Protein AF-A0A914U101-F1 (afdb_monomer_lite)

Structure (mmCIF, N/CA/C/O backbone):
data_AF-A0A914U101-F1
#
_entry.id   AF-A0A914U101-F1
#
loop_
_atom_site.group_PDB
_atom_site.id
_atom_site.type_symbol
_atom_site.label_atom_id
_atom_site.label_alt_id
_atom_site.label_comp_id
_atom_site.label_asym_id
_atom_site.label_entity_id
_atom_site.label_seq_id
_atom_site.pdbx_PDB_ins_code
_atom_site.Cartn_x
_atom_site.Cartn_y
_atom_site.Cartn_z
_atom_site.occupancy
_atom_site.B_iso_or_equiv
_atom_site.auth_seq_id
_atom_site.auth_comp_id
_atom_site.auth_asym_id
_atom_site.auth_atom_id
_atom_site.pdbx_PDB_model_num
ATOM 1 N N . MET A 1 1 ? -25.072 34.461 44.374 1.00 46.12 1 MET A N 1
ATOM 2 C CA . MET A 1 1 ? -24.406 34.102 43.098 1.00 46.12 1 MET A CA 1
ATOM 3 C C . MET A 1 1 ? -23.277 33.060 43.247 1.00 46.12 1 MET A C 1
ATOM 5 O O . MET A 1 1 ? -22.765 32.616 42.234 1.00 46.12 1 MET A O 1
ATOM 9 N N . GLN A 1 2 ? -22.917 32.603 44.461 1.00 41.25 2 GLN A N 1
ATOM 10 C CA . GLN A 1 2 ? -21.901 31.548 44.684 1.00 41.25 2 GLN A CA 1
ATOM 11 C C . GLN A 1 2 ? -22.441 30.104 44.598 1.00 41.25 2 GLN A C 1
ATOM 13 O O . GLN A 1 2 ? -21.731 29.210 44.158 1.00 41.25 2 GLN A O 1
ATOM 18 N N . ILE A 1 3 ? -23.718 29.875 44.924 1.00 46.25 3 ILE A N 1
ATOM 19 C CA . ILE A 1 3 ? -24.318 28.525 44.973 1.00 46.25 3 ILE A CA 1
ATOM 20 C C . ILE A 1 3 ? -24.475 27.901 43.568 1.00 46.25 3 ILE A C 1
ATOM 22 O O . ILE A 1 3 ? -24.396 26.686 43.404 1.00 46.25 3 ILE A O 1
ATOM 26 N N . PHE A 1 4 ? -24.639 28.731 42.532 1.00 34.50 4 PHE A N 1
ATOM 27 C CA . PHE A 1 4 ? -24.838 28.267 41.153 1.00 34.50 4 PHE A CA 1
ATOM 28 C C . PHE A 1 4 ? -23.534 27.776 40.493 1.00 34.50 4 PHE A C 1
ATOM 30 O O . PHE A 1 4 ? -23.559 26.828 39.709 1.00 34.50 4 PHE A O 1
ATOM 37 N N . ASN A 1 5 ? -22.387 28.358 40.870 1.00 37.41 5 ASN A N 1
ATOM 38 C CA . ASN A 1 5 ? -21.071 27.928 40.384 1.00 37.41 5 ASN A CA 1
ATOM 39 C C . ASN A 1 5 ? -20.606 26.626 41.051 1.00 37.41 5 ASN A C 1
ATOM 41 O O . ASN A 1 5 ? -20.055 25.760 40.371 1.00 37.41 5 ASN A O 1
ATOM 45 N N . ASP A 1 6 ? -20.906 26.430 42.337 1.00 39.06 6 ASP A N 1
ATOM 46 C CA . ASP A 1 6 ? -20.550 25.198 43.054 1.00 39.06 6 ASP A CA 1
ATOM 47 C C . ASP A 1 6 ? -21.343 23.975 42.571 1.00 39.06 6 ASP A C 1
ATOM 49 O O . ASP A 1 6 ? -20.814 22.859 42.532 1.00 39.06 6 ASP A O 1
ATOM 53 N N . PHE A 1 7 ? -22.593 24.171 42.138 1.00 44.78 7 PHE A N 1
ATOM 54 C CA . PHE A 1 7 ? -23.413 23.091 41.587 1.00 44.78 7 PHE A CA 1
ATOM 55 C C . PHE A 1 7 ? -22.920 22.634 40.204 1.00 44.78 7 PHE A C 1
ATOM 57 O O . PHE A 1 7 ? -22.859 21.431 39.933 1.00 44.78 7 PHE A O 1
ATOM 64 N N . PHE A 1 8 ? -22.500 23.568 39.342 1.00 41.31 8 PHE A N 1
ATOM 65 C CA . PHE A 1 8 ? -21.940 23.233 38.029 1.00 41.31 8 PHE A CA 1
ATOM 66 C C . PHE A 1 8 ? -20.525 22.648 38.125 1.00 41.31 8 PHE A C 1
ATOM 68 O O . PHE A 1 8 ? -20.242 21.654 37.452 1.00 41.31 8 PHE A O 1
ATOM 75 N N . ALA A 1 9 ? -19.669 23.174 39.006 1.00 40.91 9 ALA A N 1
ATOM 76 C CA . ALA A 1 9 ? -18.316 22.657 39.204 1.00 40.91 9 ALA A CA 1
ATOM 77 C C . ALA A 1 9 ? -18.326 21.222 39.763 1.00 40.91 9 ALA A C 1
ATOM 79 O O . ALA A 1 9 ? -17.670 20.342 39.203 1.00 40.91 9 ALA A O 1
ATOM 80 N N . LYS A 1 10 ? -19.142 20.925 40.788 1.00 40.47 10 LYS A N 1
ATOM 81 C CA . LYS A 1 10 ? -19.239 19.558 41.337 1.00 40.47 10 LYS A CA 1
ATOM 82 C C . LYS A 1 10 ? -19.805 18.553 40.336 1.00 40.47 10 LYS A C 1
ATOM 84 O O . LYS A 1 10 ? -19.369 17.403 40.331 1.00 40.47 10 LYS A O 1
ATOM 89 N N . ARG A 1 11 ? -20.737 18.955 39.464 1.00 42.75 11 ARG A N 1
ATOM 90 C CA . ARG A 1 11 ? -21.335 18.045 38.472 1.00 42.75 11 ARG A CA 1
ATOM 91 C C . ARG A 1 11 ? -20.432 17.816 37.256 1.00 42.75 11 ARG A C 1
ATOM 93 O O . ARG A 1 11 ? -20.448 16.712 36.723 1.00 42.75 11 ARG A O 1
ATOM 100 N N . PHE A 1 12 ? -19.611 18.792 36.859 1.00 37.53 12 PHE A N 1
ATOM 101 C CA . PHE A 1 12 ? -18.614 18.609 35.795 1.00 37.53 12 PHE A CA 1
ATOM 102 C C . PHE A 1 12 ? -17.387 17.815 36.261 1.00 37.53 12 PHE A C 1
ATOM 104 O O . PHE A 1 12 ? -16.953 16.911 35.547 1.00 37.53 12 PHE A O 1
ATOM 111 N N . PHE A 1 13 ? -16.868 18.073 37.466 1.00 40.78 13 PHE A N 1
ATOM 112 C CA . PHE A 1 13 ? -15.698 17.346 37.975 1.00 40.78 13 PHE A CA 1
ATOM 113 C C . PHE A 1 13 ? -16.024 15.911 38.407 1.00 40.78 13 PHE A C 1
ATOM 115 O O . PHE A 1 13 ? -15.285 14.999 38.047 1.00 40.78 13 PHE A O 1
ATOM 122 N N . LYS A 1 14 ? -17.178 15.659 39.047 1.00 36.66 14 LYS A N 1
ATOM 123 C CA . LYS A 1 14 ? -17.583 14.287 39.411 1.00 36.66 14 LYS A CA 1
ATOM 124 C C . LYS A 1 14 ? -17.857 13.412 38.181 1.00 36.66 14 LYS A C 1
ATOM 126 O O . LYS A 1 14 ? -17.553 12.224 38.187 1.00 36.66 14 LYS A O 1
ATOM 131 N N . LYS A 1 15 ? -18.375 14.007 37.098 1.00 37.31 15 LYS A N 1
ATOM 132 C CA . LYS A 1 15 ? -18.595 13.300 35.829 1.00 37.31 15 LYS A CA 1
ATOM 133 C C . LYS A 1 15 ? -17.280 13.027 35.100 1.00 37.31 15 LYS A C 1
ATOM 135 O O . LYS A 1 15 ? -17.175 11.980 34.476 1.00 37.31 15 LYS A O 1
ATOM 140 N N . ASN A 1 16 ? -16.280 13.906 35.229 1.00 37.62 16 ASN A N 1
ATOM 141 C CA . ASN A 1 16 ? -14.947 13.695 34.662 1.00 37.62 16 ASN A CA 1
ATOM 142 C C . ASN A 1 16 ? -14.130 12.643 35.416 1.00 37.62 16 ASN A C 1
ATOM 144 O O . ASN A 1 16 ? -13.448 11.875 34.751 1.00 37.62 16 ASN A O 1
ATOM 148 N N . ASP A 1 17 ? -14.224 12.542 36.745 1.00 39.53 17 ASP A N 1
ATOM 149 C CA . ASP A 1 17 ? -13.519 11.489 37.493 1.00 39.53 17 ASP A CA 1
ATOM 150 C C . ASP A 1 17 ? -14.122 10.098 37.265 1.00 39.53 17 ASP A C 1
ATOM 152 O O . ASP A 1 17 ? -13.379 9.123 37.148 1.00 39.53 17 ASP A O 1
ATOM 156 N N . GLU A 1 18 ? -15.444 9.987 37.087 1.00 42.03 18 GLU A N 1
ATOM 157 C CA . GLU A 1 18 ? -16.053 8.732 36.630 1.00 42.03 18 GLU A CA 1
ATOM 158 C C . GLU A 1 18 ? -15.739 8.421 35.161 1.00 42.03 18 GLU A C 1
ATOM 160 O O . GLU A 1 18 ? -15.497 7.262 34.828 1.00 42.03 18 GLU A O 1
ATOM 165 N N . PHE A 1 19 ? -15.670 9.428 34.282 1.00 41.16 19 PHE A N 1
ATOM 166 C CA . PHE A 1 19 ? -15.236 9.227 32.892 1.00 41.16 19 PHE A CA 1
ATOM 167 C C . PHE A 1 19 ? -13.763 8.817 32.798 1.00 41.16 19 PHE A C 1
ATOM 169 O O . PHE A 1 19 ? -13.399 8.042 31.915 1.00 41.16 19 PHE A O 1
ATOM 176 N N . LYS A 1 20 ? -12.912 9.316 33.705 1.00 37.34 20 LYS A N 1
ATOM 177 C CA . LYS A 1 20 ? -11.494 8.946 33.793 1.00 37.34 20 LYS A CA 1
ATOM 178 C C . LYS A 1 20 ? -11.319 7.550 34.386 1.00 37.34 20 LYS A C 1
ATOM 180 O O . LYS A 1 20 ? -10.515 6.789 33.859 1.00 37.34 20 LYS A O 1
ATOM 185 N N . LYS A 1 21 ? -12.112 7.181 35.404 1.00 39.53 21 LYS A N 1
ATOM 186 C CA . LYS A 1 21 ? -12.134 5.816 35.961 1.00 39.53 21 LYS A CA 1
ATOM 187 C C . LYS A 1 21 ? -12.628 4.774 34.956 1.00 39.53 21 LYS A C 1
ATOM 189 O O . LYS A 1 21 ? -12.053 3.697 34.895 1.00 39.53 21 LYS A O 1
ATOM 194 N N . ARG A 1 22 ? -13.624 5.095 34.121 1.00 40.06 22 ARG A N 1
ATOM 195 C CA . ARG A 1 22 ? -14.129 4.176 33.079 1.00 40.06 22 ARG A CA 1
ATOM 196 C C . ARG A 1 22 ? -13.206 4.024 31.864 1.00 40.06 22 ARG A C 1
ATOM 198 O O . ARG A 1 22 ? -13.403 3.111 31.072 1.00 40.06 22 ARG A O 1
ATOM 205 N N . LYS A 1 23 ? -12.202 4.894 31.693 1.00 39.56 23 LYS A N 1
ATOM 206 C CA . LYS A 1 23 ? -11.286 4.870 30.534 1.00 39.56 23 LYS A CA 1
ATOM 207 C C . LYS A 1 23 ? -9.952 4.164 30.768 1.00 39.56 23 LYS A C 1
ATOM 209 O O . LYS A 1 23 ? -9.132 4.134 29.856 1.00 39.56 23 LYS A O 1
ATOM 214 N N . ALA A 1 24 ? -9.735 3.592 31.946 1.00 40.12 24 ALA A N 1
ATOM 215 C CA . ALA A 1 24 ? -8.512 2.867 32.263 1.00 40.12 24 ALA A CA 1
ATOM 216 C C . ALA A 1 24 ? -8.835 1.504 32.886 1.00 40.12 24 ALA A C 1
ATOM 218 O O . ALA A 1 24 ? -8.373 1.196 33.978 1.00 40.12 24 ALA A O 1
ATOM 219 N N . MET A 1 25 ? -9.645 0.685 32.207 1.00 44.06 25 MET A N 1
ATOM 220 C CA . MET A 1 25 ? -9.567 -0.754 32.455 1.00 44.06 25 MET A CA 1
ATOM 221 C C . MET A 1 25 ? -8.301 -1.269 31.776 1.00 44.06 25 MET A C 1
ATOM 223 O O . MET A 1 25 ? -8.109 -1.098 30.570 1.00 44.06 25 MET A O 1
ATOM 227 N N . CYS A 1 26 ? -7.402 -1.831 32.578 1.00 42.91 26 CYS A N 1
ATOM 228 C CA . CYS A 1 26 ? -6.199 -2.480 32.083 1.00 42.91 26 CYS A CA 1
ATOM 229 C C . CYS A 1 26 ? -6.603 -3.684 31.226 1.00 42.91 26 CYS A C 1
ATOM 231 O O . CYS A 1 26 ? -7.503 -4.429 31.607 1.00 42.91 26 CYS A O 1
ATOM 233 N N . LEU A 1 27 ? -5.893 -3.906 30.114 1.00 43.00 27 LEU A N 1
ATOM 234 C CA . LEU A 1 27 ? -6.058 -5.055 29.205 1.00 43.00 27 LEU A CA 1
ATOM 235 C C . LEU A 1 27 ? -6.219 -6.413 29.917 1.00 43.00 27 LEU A C 1
ATOM 237 O O . LEU A 1 27 ? -6.814 -7.325 29.361 1.00 43.00 27 LEU A O 1
ATOM 241 N N . VAL A 1 28 ? -5.691 -6.535 31.134 1.00 36.09 28 VAL A N 1
ATOM 242 C CA . VAL A 1 28 ? -5.730 -7.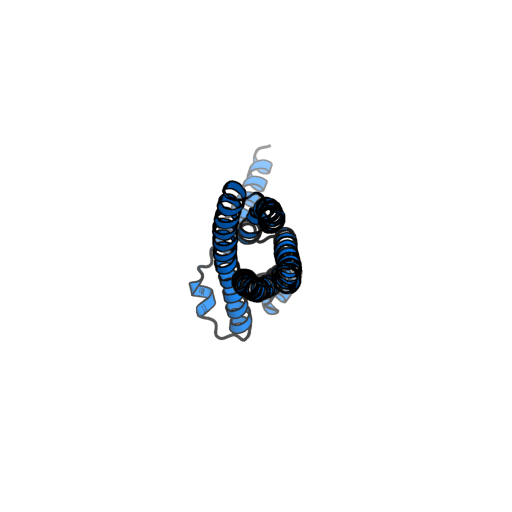744 31.962 1.00 36.09 28 VAL A CA 1
ATOM 243 C C . VAL A 1 28 ? -7.153 -8.112 32.403 1.00 36.09 28 VAL A C 1
ATOM 245 O O . VAL A 1 28 ? -7.483 -9.288 32.414 1.00 36.09 28 VAL A O 1
ATOM 248 N N . GLN A 1 29 ? -8.032 -7.141 32.676 1.00 38.91 29 GLN A N 1
ATOM 249 C CA . GLN A 1 29 ? -9.412 -7.427 33.112 1.00 38.91 29 GLN A CA 1
ATOM 250 C C . GLN A 1 29 ? -10.312 -7.935 31.976 1.00 38.91 29 GLN A C 1
ATOM 252 O O . GLN A 1 29 ? -11.343 -8.540 32.233 1.00 38.91 29 GLN A O 1
ATOM 257 N N . LEU A 1 30 ? -9.909 -7.734 30.717 1.00 45.75 30 LEU A N 1
ATOM 258 C CA . LEU A 1 30 ? -10.572 -8.324 29.551 1.00 45.75 30 LEU A CA 1
ATOM 259 C C . LEU A 1 30 ? -10.247 -9.812 29.371 1.00 45.75 30 LEU A C 1
ATOM 261 O O . LEU A 1 30 ? -10.940 -10.459 28.598 1.00 45.75 30 LEU A O 1
ATOM 265 N N . ALA A 1 31 ? -9.211 -10.334 30.040 1.00 41.91 31 ALA A N 1
ATOM 266 C CA . ALA A 1 31 ? -8.725 -11.705 29.886 1.00 41.91 31 ALA A CA 1
ATOM 267 C C . ALA A 1 31 ? -9.342 -12.707 30.887 1.00 41.91 31 ALA A C 1
ATOM 269 O O . ALA A 1 31 ? -9.117 -13.903 30.736 1.00 41.91 31 ALA A O 1
ATOM 270 N N . GLU A 1 32 ? -10.143 -12.254 31.859 1.00 39.56 32 GLU A N 1
ATOM 271 C CA . GLU A 1 32 ? -10.646 -13.113 32.948 1.00 39.56 32 GLU A CA 1
ATOM 272 C C . GLU A 1 32 ? -12.113 -13.576 32.813 1.00 39.56 32 GLU A C 1
ATOM 274 O O . GLU A 1 32 ? -12.478 -14.552 33.460 1.00 39.56 32 GLU A O 1
ATOM 279 N N . ASP A 1 33 ? -12.950 -12.967 31.961 1.00 43.78 33 ASP A N 1
ATOM 280 C CA . ASP A 1 33 ? -14.373 -13.351 31.858 1.00 43.78 33 ASP A CA 1
ATOM 281 C C . ASP A 1 33 ? -14.641 -14.352 30.716 1.00 43.78 33 ASP A C 1
ATOM 283 O O . ASP A 1 33 ? -14.696 -13.962 29.547 1.00 43.78 33 ASP A O 1
ATOM 287 N N . GLU A 1 34 ? -14.881 -15.625 31.059 1.00 43.66 34 GLU A N 1
ATOM 288 C CA . GLU A 1 34 ? -15.281 -16.761 30.193 1.00 43.66 34 GLU A CA 1
ATOM 289 C C . GLU A 1 34 ? -16.675 -16.606 29.525 1.00 43.66 34 GLU A C 1
ATOM 291 O O . GLU A 1 34 ? -17.468 -17.545 29.458 1.00 43.66 34 GLU A O 1
ATOM 296 N N . SER A 1 35 ? -17.030 -15.422 29.027 1.00 44.66 35 SER A N 1
ATOM 297 C CA . SER A 1 35 ? -18.278 -15.222 28.276 1.00 44.66 35 SER A CA 1
ATOM 298 C C . SER A 1 35 ? -18.060 -15.400 26.768 1.00 44.66 35 SER A C 1
ATOM 300 O O . SER A 1 35 ? -16.961 -15.202 26.261 1.00 44.66 35 SER A O 1
ATOM 302 N N . GLU A 1 36 ? -19.103 -15.704 25.991 1.00 42.31 36 GLU A N 1
ATOM 303 C CA . GLU A 1 36 ? -19.027 -15.687 24.514 1.00 42.31 36 GLU A CA 1
ATOM 304 C C . GLU A 1 36 ? -18.583 -14.311 23.958 1.00 42.31 36 GLU A C 1
ATOM 306 O O . GLU A 1 36 ? -18.032 -14.218 22.858 1.00 42.31 36 GLU A O 1
ATOM 311 N N . ASN A 1 37 ? -18.701 -13.243 24.762 1.00 43.00 37 ASN A N 1
ATOM 312 C CA . ASN A 1 37 ? -18.140 -11.922 24.466 1.00 43.00 37 ASN A CA 1
ATOM 313 C C . ASN A 1 37 ? -16.601 -11.897 24.496 1.00 43.00 37 ASN A C 1
ATOM 315 O O . ASN A 1 37 ? -16.000 -10.989 23.920 1.00 43.00 37 ASN A O 1
ATOM 319 N N . HIS A 1 38 ? -15.945 -12.888 25.104 1.00 43.19 38 HIS A N 1
ATOM 320 C CA . HIS A 1 38 ? -14.491 -13.032 25.137 1.00 43.19 38 HIS A CA 1
ATOM 321 C C . HIS A 1 38 ? -13.914 -13.296 23.745 1.00 43.19 38 HIS A C 1
ATOM 323 O O . HIS A 1 38 ? -12.925 -12.677 23.363 1.00 43.19 38 HIS A O 1
ATOM 329 N N . PHE A 1 39 ? -14.565 -14.136 22.930 1.00 42.09 39 PHE A N 1
ATOM 330 C CA . PHE A 1 39 ? -14.154 -14.364 21.538 1.00 42.09 39 PHE A CA 1
ATOM 331 C C . PHE A 1 39 ? -14.281 -13.091 20.693 1.00 42.09 39 PHE A C 1
ATOM 333 O O . PHE A 1 39 ? -13.393 -12.785 19.892 1.00 42.09 39 PHE A O 1
ATOM 340 N N . VAL A 1 40 ? -15.343 -12.311 20.916 1.00 48.38 40 VAL A N 1
ATOM 341 C CA . VAL A 1 40 ? -15.587 -11.040 20.218 1.00 48.38 40 VAL A CA 1
ATOM 342 C C . VAL A 1 40 ? -14.575 -9.974 20.649 1.00 48.38 40 VAL A C 1
ATOM 344 O O . VAL A 1 40 ? -13.984 -9.315 19.792 1.00 48.38 40 VAL A O 1
ATOM 347 N N . CYS A 1 41 ? -14.302 -9.835 21.950 1.00 50.84 41 CYS A N 1
ATOM 348 C CA . CYS A 1 41 ? -13.302 -8.905 22.484 1.00 50.84 41 CYS A CA 1
ATOM 349 C C . CYS A 1 41 ? -11.874 -9.289 22.084 1.00 50.84 41 CYS A C 1
ATOM 351 O O . CYS A 1 41 ? -11.101 -8.426 21.667 1.00 50.84 41 CYS A O 1
ATOM 353 N N . CYS A 1 42 ? -11.527 -10.574 22.145 1.00 55.44 42 CYS A N 1
ATOM 354 C CA . CYS A 1 42 ? -10.193 -11.059 21.818 1.00 55.44 42 CYS A CA 1
ATOM 355 C C . CYS A 1 42 ? -9.931 -10.952 20.307 1.00 55.44 42 CYS A C 1
ATOM 357 O O . CYS A 1 42 ? -8.931 -10.356 19.911 1.00 55.44 42 CYS A O 1
ATOM 359 N N . GLY A 1 43 ? -10.851 -11.392 19.438 1.00 54.62 43 GLY A N 1
ATOM 360 C CA . GLY A 1 43 ? -10.724 -11.222 17.980 1.00 54.62 43 GLY A CA 1
ATOM 361 C C . GLY A 1 43 ? -10.652 -9.752 17.543 1.00 54.62 43 GLY A C 1
ATOM 362 O O . GLY A 1 43 ? -9.900 -9.387 16.632 1.00 54.62 43 GLY A O 1
ATOM 363 N N . SER A 1 44 ? -11.361 -8.878 18.256 1.00 58.72 44 SER A N 1
ATOM 364 C CA . SER A 1 44 ? -11.324 -7.434 18.029 1.00 58.72 44 SER A CA 1
ATOM 365 C C . SER A 1 44 ? -10.010 -6.786 18.468 1.00 58.72 44 SER A C 1
ATOM 367 O O . SER A 1 44 ? -9.459 -5.950 17.747 1.00 58.72 44 SER A O 1
ATOM 369 N N . LEU A 1 45 ? -9.463 -7.204 19.612 1.00 65.62 45 LEU A N 1
ATOM 370 C CA . LEU A 1 45 ? -8.156 -6.761 20.093 1.00 65.62 45 LEU A CA 1
ATOM 371 C C . LEU A 1 45 ? -7.039 -7.205 19.140 1.00 65.62 45 LEU A C 1
ATOM 373 O O . LEU A 1 45 ? -6.167 -6.407 18.798 1.00 65.62 45 LEU A O 1
ATOM 377 N N . HIS A 1 46 ? -7.102 -8.446 18.650 1.00 73.75 46 HIS A N 1
ATOM 378 C CA . HIS A 1 46 ? -6.163 -8.972 17.660 1.00 73.75 46 HIS A CA 1
ATOM 379 C C . HIS A 1 46 ? -6.242 -8.196 16.344 1.00 73.75 46 HIS A C 1
ATOM 381 O O . HIS A 1 46 ? -5.206 -7.857 15.781 1.00 73.75 46 HIS A O 1
ATOM 387 N N . SER A 1 47 ? -7.444 -7.835 15.889 1.00 69.75 47 SER A N 1
ATOM 388 C CA . SER A 1 47 ? -7.628 -7.006 14.690 1.00 69.75 47 SER A CA 1
ATOM 389 C C . SER A 1 47 ? -7.041 -5.600 14.865 1.00 69.75 47 SER A C 1
ATOM 391 O O . SER A 1 47 ? -6.419 -5.064 13.946 1.00 69.75 47 SER A O 1
ATOM 393 N N . TYR A 1 48 ? -7.173 -5.017 16.062 1.00 73.12 48 TYR A N 1
ATOM 394 C CA . TYR A 1 48 ? -6.602 -3.711 16.398 1.00 73.12 48 TYR A CA 1
ATOM 395 C C . TYR A 1 48 ? -5.065 -3.742 16.544 1.00 73.12 48 TYR A C 1
ATOM 397 O O . TYR A 1 48 ? -4.366 -2.831 16.095 1.00 73.12 48 TYR A O 1
ATOM 405 N N . ALA A 1 49 ? -4.507 -4.808 17.118 1.00 81.56 49 ALA A N 1
ATOM 406 C CA . ALA A 1 49 ? -3.061 -5.016 17.169 1.00 81.56 49 ALA A CA 1
ATOM 407 C C . ALA A 1 49 ? -2.483 -5.298 15.771 1.00 81.56 49 ALA A C 1
ATOM 409 O O . ALA A 1 49 ? -1.452 -4.732 15.401 1.00 81.56 49 ALA A O 1
ATOM 410 N N . ALA A 1 50 ? -3.178 -6.102 14.961 1.00 85.88 50 ALA A N 1
ATOM 411 C CA . ALA A 1 50 ? -2.783 -6.430 13.595 1.00 85.88 50 ALA A CA 1
ATOM 412 C C . ALA A 1 50 ? -2.736 -5.187 12.703 1.00 85.88 50 ALA A C 1
ATOM 414 O O . ALA A 1 50 ? -1.778 -5.019 11.952 1.00 85.88 50 ALA A O 1
ATOM 415 N N . ILE A 1 51 ? -3.708 -4.273 12.809 1.00 86.06 51 ILE A N 1
ATOM 416 C CA . ILE A 1 51 ? -3.680 -3.030 12.027 1.00 86.06 51 ILE A CA 1
ATOM 417 C C . ILE A 1 51 ? -2.579 -2.070 12.477 1.00 86.06 51 ILE A C 1
ATOM 419 O O . ILE A 1 51 ? -1.981 -1.390 11.644 1.00 86.06 51 ILE A O 1
ATOM 423 N N . MET A 1 52 ? -2.260 -2.039 13.772 1.00 87.38 52 MET A N 1
ATOM 424 C CA . MET A 1 52 ? -1.137 -1.256 14.282 1.00 87.38 52 MET A CA 1
ATOM 425 C C . MET A 1 52 ? 0.191 -1.801 13.749 1.00 87.38 52 MET A C 1
ATOM 427 O O . MET A 1 52 ? 0.970 -1.042 13.171 1.00 87.38 52 MET A O 1
ATOM 431 N N . ALA A 1 53 ? 0.411 -3.114 13.849 1.00 90.44 53 ALA A N 1
ATOM 432 C CA . ALA A 1 53 ? 1.585 -3.774 13.284 1.00 90.44 53 ALA A CA 1
ATOM 433 C C . ALA A 1 53 ? 1.671 -3.568 11.763 1.00 90.44 53 ALA A C 1
ATOM 435 O O . ALA A 1 53 ? 2.730 -3.217 11.239 1.00 90.44 53 ALA A O 1
ATOM 436 N N . PHE A 1 54 ? 0.543 -3.697 11.060 1.00 92.94 54 PHE A N 1
ATOM 437 C CA . PHE A 1 54 ? 0.474 -3.469 9.623 1.00 92.94 54 PHE A CA 1
ATOM 438 C C . PHE A 1 54 ? 0.795 -2.019 9.251 1.00 92.94 54 PHE A C 1
ATOM 440 O O . PHE A 1 54 ? 1.476 -1.801 8.258 1.00 92.94 54 PHE A O 1
ATOM 447 N N . SER A 1 55 ? 0.377 -1.026 10.044 1.00 90.75 55 SER A N 1
ATOM 448 C CA . SER A 1 55 ? 0.712 0.379 9.773 1.00 90.75 55 SER A CA 1
ATOM 449 C C . SER A 1 55 ? 2.222 0.639 9.837 1.00 90.75 55 SER A C 1
ATOM 451 O O . SER A 1 55 ? 2.769 1.311 8.967 1.00 90.75 55 SER A O 1
ATOM 453 N N . ILE A 1 56 ? 2.923 0.027 10.797 1.00 91.12 56 ILE A N 1
ATOM 454 C CA . ILE A 1 56 ? 4.387 0.108 10.899 1.00 91.12 56 ILE A CA 1
ATOM 455 C C . ILE A 1 56 ? 5.040 -0.580 9.696 1.00 91.12 56 ILE A C 1
ATOM 457 O O . ILE A 1 56 ? 5.954 -0.024 9.087 1.00 91.12 56 ILE A O 1
ATOM 461 N N . PHE A 1 57 ? 4.555 -1.770 9.331 1.00 93.56 57 PHE A N 1
ATOM 462 C CA . PHE A 1 57 ? 5.019 -2.482 8.142 1.00 93.56 57 PHE A CA 1
ATOM 463 C C . PHE A 1 57 ? 4.818 -1.654 6.862 1.00 93.56 57 PHE A C 1
ATOM 465 O O . PHE A 1 57 ? 5.753 -1.512 6.081 1.00 93.56 57 PHE A O 1
ATOM 472 N N . ASP A 1 58 ? 3.638 -1.064 6.670 1.00 93.31 58 ASP A N 1
ATOM 473 C CA . ASP A 1 58 ? 3.285 -0.212 5.528 1.00 93.31 58 ASP A CA 1
ATOM 474 C C . ASP A 1 58 ? 4.227 0.992 5.414 1.00 93.31 58 ASP A C 1
ATOM 476 O O . ASP A 1 58 ? 4.760 1.253 4.336 1.00 93.31 58 ASP A O 1
ATOM 480 N N . PHE A 1 59 ? 4.526 1.669 6.529 1.00 90.50 59 PHE A N 1
ATOM 481 C CA . PHE A 1 59 ? 5.517 2.747 6.540 1.00 90.50 59 PHE A CA 1
ATOM 482 C C . PHE A 1 59 ? 6.877 2.286 6.034 1.00 90.50 59 PHE A C 1
ATOM 484 O O . PHE A 1 59 ? 7.442 2.901 5.132 1.00 90.50 59 PHE A O 1
ATOM 491 N N . MET A 1 60 ? 7.398 1.205 6.619 1.00 92.94 60 MET A N 1
ATOM 492 C CA . MET A 1 60 ? 8.722 0.692 6.283 1.00 92.94 60 MET A CA 1
ATOM 493 C C . MET A 1 60 ? 8.775 0.231 4.829 1.00 92.94 60 MET A C 1
ATOM 495 O O . MET A 1 60 ? 9.714 0.572 4.113 1.00 92.94 60 MET A O 1
ATOM 499 N N . ALA A 1 61 ? 7.746 -0.480 4.370 1.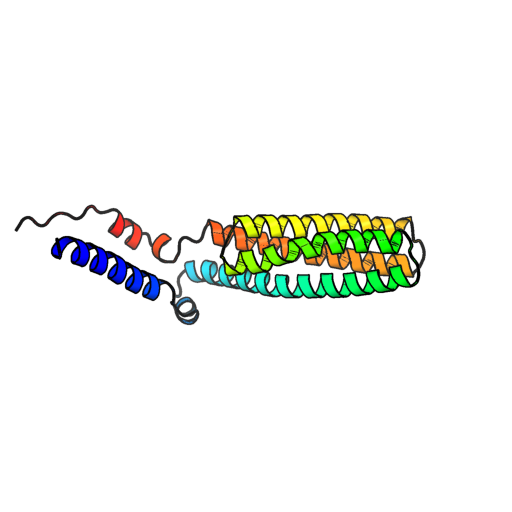00 93.25 61 ALA A N 1
ATOM 500 C CA . ALA A 1 61 ? 7.645 -0.957 3.000 1.00 93.25 61 ALA A CA 1
ATOM 501 C C . ALA A 1 61 ? 7.614 0.210 2.001 1.00 93.25 61 ALA A C 1
ATOM 503 O O . ALA A 1 61 ? 8.398 0.214 1.049 1.00 93.25 61 ALA A O 1
ATOM 504 N N . VAL A 1 62 ? 6.769 1.226 2.221 1.00 92.38 62 VAL A N 1
ATOM 505 C CA . VAL A 1 62 ? 6.718 2.411 1.346 1.00 92.38 62 VAL A CA 1
ATOM 506 C C . VAL A 1 62 ? 8.018 3.193 1.389 1.00 92.38 62 VAL A C 1
ATOM 508 O O . VAL A 1 62 ? 8.507 3.571 0.330 1.00 92.38 62 VAL A O 1
ATOM 511 N N . PHE A 1 63 ? 8.594 3.416 2.570 1.00 91.75 63 PHE A N 1
ATOM 512 C CA . PHE A 1 63 ? 9.830 4.179 2.709 1.00 91.75 63 PHE A CA 1
ATOM 513 C C . PHE A 1 63 ? 10.994 3.499 1.981 1.00 91.75 63 PHE A C 1
ATOM 515 O O . PHE A 1 63 ? 11.624 4.126 1.134 1.00 91.75 63 PHE A O 1
ATOM 522 N N . ILE A 1 64 ? 11.219 2.203 2.224 1.00 94.31 64 ILE A N 1
ATOM 523 C CA . ILE A 1 64 ? 12.275 1.426 1.557 1.00 94.31 64 ILE A CA 1
ATOM 524 C C . ILE A 1 64 ? 12.070 1.424 0.038 1.00 94.31 64 ILE A C 1
ATOM 526 O O . ILE A 1 64 ? 13.004 1.712 -0.711 1.00 94.31 64 ILE A O 1
ATOM 530 N N . THR A 1 65 ? 10.850 1.149 -0.430 1.00 94.19 65 THR A N 1
ATOM 531 C CA . THR A 1 65 ? 10.557 1.087 -1.871 1.00 94.19 65 THR A CA 1
ATOM 532 C C . THR A 1 65 ? 10.728 2.460 -2.524 1.00 94.19 65 THR A C 1
ATOM 534 O O . THR A 1 65 ? 11.307 2.563 -3.603 1.00 94.19 65 THR A O 1
ATOM 537 N N . LEU A 1 66 ? 10.305 3.534 -1.851 1.00 94.50 66 LEU A N 1
ATOM 538 C CA . LEU A 1 66 ? 10.496 4.908 -2.312 1.00 94.50 66 LEU A CA 1
ATOM 539 C C . LEU A 1 66 ? 11.980 5.250 -2.422 1.00 94.50 66 LEU A C 1
ATOM 541 O O . LEU A 1 66 ? 12.391 5.816 -3.430 1.00 94.50 66 LEU A O 1
ATOM 545 N N . THR A 1 67 ? 12.792 4.877 -1.432 1.00 94.69 67 THR A N 1
ATOM 546 C CA . THR A 1 67 ? 14.244 5.082 -1.471 1.00 94.69 67 THR A CA 1
ATOM 547 C C . THR A 1 67 ? 14.887 4.335 -2.640 1.00 94.69 67 THR A C 1
ATOM 549 O O . THR A 1 67 ? 15.672 4.933 -3.374 1.00 94.69 67 THR A O 1
ATOM 552 N N . ILE A 1 68 ? 14.520 3.069 -2.871 1.00 94.50 68 ILE A N 1
ATOM 553 C CA . ILE A 1 68 ? 15.033 2.273 -4.000 1.00 94.50 68 ILE A CA 1
ATOM 554 C C . ILE A 1 68 ? 14.702 2.952 -5.333 1.00 94.50 68 ILE A C 1
ATOM 556 O O . ILE A 1 68 ? 15.598 3.173 -6.149 1.00 94.50 68 ILE A O 1
ATOM 560 N N . TYR A 1 69 ? 13.441 3.337 -5.544 1.00 94.50 69 TYR A N 1
ATOM 561 C CA . TYR A 1 69 ? 13.028 3.995 -6.785 1.00 94.50 69 TYR A CA 1
ATOM 562 C C . TYR A 1 69 ? 13.611 5.402 -6.945 1.00 94.50 69 TYR A C 1
ATOM 564 O O . TYR A 1 69 ? 13.899 5.807 -8.069 1.00 94.50 69 TYR A O 1
ATOM 572 N N . ALA A 1 70 ? 13.839 6.136 -5.853 1.00 95.00 70 ALA A N 1
ATOM 573 C CA . ALA A 1 70 ? 14.500 7.437 -5.898 1.00 95.00 70 ALA A CA 1
ATOM 574 C C . ALA A 1 70 ? 15.950 7.302 -6.385 1.00 95.00 70 ALA A C 1
ATOM 576 O O . ALA A 1 70 ? 16.348 8.003 -7.315 1.00 95.00 70 ALA A O 1
ATOM 577 N N . PHE A 1 71 ? 16.718 6.357 -5.832 1.00 95.81 71 PHE A N 1
ATOM 578 C CA . PHE A 1 71 ? 18.081 6.089 -6.300 1.00 95.81 71 PHE A CA 1
ATOM 579 C C . PHE A 1 71 ? 18.108 5.565 -7.740 1.00 95.81 71 PHE A C 1
ATOM 581 O O . PHE A 1 71 ? 18.936 6.014 -8.533 1.00 95.81 71 PHE A O 1
ATOM 588 N N . ALA A 1 72 ? 17.182 4.675 -8.107 1.00 92.38 72 ALA A N 1
ATOM 589 C CA . ALA A 1 72 ? 17.067 4.177 -9.477 1.00 92.38 72 ALA A CA 1
ATOM 590 C C . ALA A 1 72 ? 16.764 5.310 -10.474 1.00 92.38 72 ALA A C 1
ATOM 592 O O . ALA A 1 72 ? 17.401 5.387 -11.522 1.00 92.38 72 ALA A O 1
ATOM 593 N N . ALA A 1 73 ? 15.859 6.231 -10.129 1.00 94.19 73 ALA A N 1
ATOM 594 C CA . A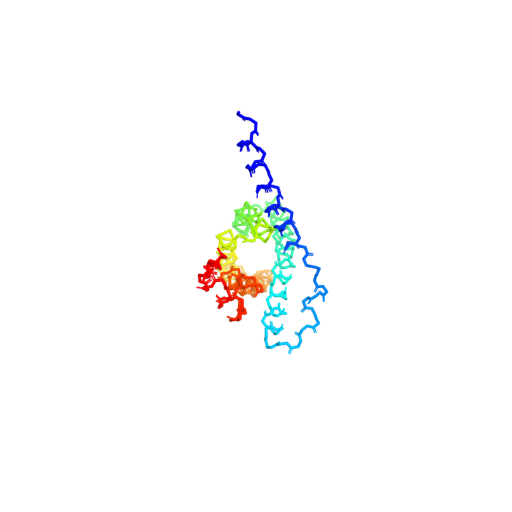LA A 1 73 ? 15.531 7.392 -10.955 1.00 94.19 73 ALA A CA 1
ATOM 595 C C . ALA A 1 73 ? 16.688 8.400 -11.057 1.00 94.19 73 ALA A C 1
ATOM 597 O O . ALA A 1 73 ? 16.865 9.011 -12.108 1.00 94.19 73 ALA A O 1
ATOM 598 N N . MET A 1 74 ? 17.489 8.564 -9.997 1.00 94.56 74 MET A N 1
ATOM 599 C CA . MET A 1 74 ? 18.698 9.397 -10.035 1.00 94.56 74 MET A CA 1
ATOM 600 C C . MET A 1 74 ? 19.777 8.810 -10.949 1.00 94.56 74 MET A C 1
ATOM 602 O O . MET A 1 74 ? 20.457 9.559 -11.644 1.00 94.56 74 MET A O 1
ATOM 606 N N . ALA A 1 75 ? 19.939 7.484 -10.950 1.00 94.19 75 ALA A N 1
ATOM 607 C CA . ALA A 1 75 ? 20.902 6.803 -11.812 1.00 94.19 75 ALA A CA 1
ATOM 608 C C . ALA A 1 75 ? 20.436 6.750 -13.276 1.00 94.19 75 ALA A C 1
ATOM 610 O O . ALA A 1 75 ? 21.233 6.936 -14.194 1.00 94.19 75 ALA A O 1
ATOM 611 N N . SER A 1 76 ? 19.146 6.494 -13.498 1.00 92.00 76 SER A N 1
ATOM 612 C CA . SER A 1 76 ? 18.534 6.425 -14.822 1.00 92.00 76 SER A CA 1
ATOM 613 C C . SER A 1 76 ? 17.075 6.897 -14.757 1.00 92.00 76 SER A C 1
ATOM 615 O O . SER A 1 76 ? 16.188 6.138 -14.339 1.00 92.00 76 SER A O 1
ATOM 617 N N . PRO A 1 77 ? 16.795 8.153 -15.151 1.00 90.12 77 PRO A N 1
ATOM 618 C CA . PRO A 1 77 ? 15.445 8.696 -15.141 1.00 90.12 77 PRO A CA 1
ATOM 619 C C . PRO A 1 77 ? 14.645 8.116 -16.312 1.00 90.12 77 PRO A C 1
ATOM 621 O O . PRO A 1 77 ? 14.602 8.666 -17.410 1.00 90.12 77 PRO A O 1
ATOM 624 N N . SER A 1 78 ? 14.005 6.979 -16.065 1.00 89.69 78 SER A N 1
ATOM 625 C CA . SER A 1 78 ? 13.094 6.308 -16.988 1.00 89.69 78 SER A CA 1
ATOM 626 C C . SER A 1 78 ? 11.665 6.328 -16.447 1.00 89.69 78 SER A C 1
ATOM 628 O O . SER A 1 78 ? 11.431 6.419 -15.239 1.00 89.69 78 SER A O 1
ATOM 630 N N . TRP A 1 79 ? 10.681 6.162 -17.333 1.00 88.12 79 TRP A N 1
ATOM 631 C CA . TRP A 1 79 ? 9.282 6.008 -16.920 1.00 88.12 79 TRP A CA 1
ATOM 632 C C . TRP A 1 79 ? 9.071 4.810 -15.977 1.00 88.12 79 TRP A C 1
ATOM 634 O O . TRP A 1 79 ? 8.262 4.886 -15.053 1.00 88.12 79 TRP A O 1
ATOM 644 N N . THR A 1 80 ? 9.851 3.739 -16.155 1.00 88.06 80 THR A N 1
ATOM 645 C CA . THR A 1 80 ? 9.805 2.542 -15.301 1.00 88.06 80 THR A CA 1
ATOM 646 C C . THR A 1 80 ? 10.200 2.825 -13.849 1.00 88.06 80 THR A C 1
ATOM 648 O O . THR A 1 80 ? 9.708 2.149 -12.946 1.00 88.06 80 THR A O 1
ATOM 651 N N . ASN A 1 81 ? 11.012 3.862 -13.611 1.00 90.94 81 ASN A N 1
ATOM 652 C CA . ASN A 1 81 ? 11.415 4.303 -12.275 1.00 90.94 81 ASN A CA 1
ATOM 653 C C . ASN A 1 81 ? 10.550 5.460 -11.750 1.00 90.94 81 ASN A C 1
ATOM 655 O O . ASN A 1 81 ? 10.207 5.499 -10.568 1.00 90.94 81 ASN A O 1
ATOM 659 N N . LEU A 1 82 ? 10.167 6.397 -12.622 1.00 92.94 82 LEU A N 1
ATOM 660 C CA . LEU A 1 82 ? 9.403 7.591 -12.248 1.00 92.94 82 LEU A CA 1
ATOM 661 C C . LEU A 1 82 ? 7.935 7.288 -11.922 1.00 92.94 82 LEU A C 1
ATOM 663 O O . LEU A 1 82 ? 7.372 7.911 -11.019 1.00 92.94 82 LEU A O 1
ATOM 667 N N . GLY A 1 83 ? 7.318 6.325 -12.613 1.00 91.81 83 GLY A N 1
ATOM 668 C CA . GLY A 1 83 ? 5.932 5.924 -12.362 1.00 91.81 83 GLY A CA 1
ATOM 669 C C . GLY A 1 83 ? 5.704 5.471 -10.913 1.00 91.81 83 GLY A C 1
ATOM 670 O O . GLY A 1 83 ? 4.925 6.115 -10.202 1.00 91.81 83 GLY A O 1
ATOM 671 N N . PRO A 1 84 ? 6.425 4.450 -10.412 1.00 93.44 84 PRO A N 1
ATOM 672 C CA . PRO A 1 84 ? 6.301 3.982 -9.035 1.00 93.44 84 PRO A CA 1
ATOM 673 C C . PRO A 1 84 ? 6.703 5.039 -8.024 1.00 93.44 84 PRO A C 1
ATOM 675 O O . PRO A 1 84 ? 6.020 5.208 -7.017 1.00 93.44 84 PRO A O 1
ATOM 678 N N . LEU A 1 85 ? 7.763 5.796 -8.313 1.00 94.12 85 LEU A N 1
ATOM 679 C CA . LEU A 1 85 ? 8.215 6.878 -7.448 1.00 94.12 85 LEU A CA 1
ATOM 680 C C . LEU A 1 85 ? 7.101 7.906 -7.208 1.00 94.12 85 LEU A C 1
ATOM 682 O O . LEU A 1 85 ? 6.828 8.261 -6.062 1.00 94.12 85 LEU A O 1
ATOM 686 N N . SER A 1 86 ? 6.410 8.335 -8.267 1.00 92.88 86 SER A N 1
ATOM 687 C CA . SER A 1 86 ? 5.304 9.292 -8.155 1.00 92.88 86 SER A CA 1
ATOM 688 C C . SER A 1 86 ? 4.132 8.740 -7.332 1.00 92.88 86 SER A C 1
ATOM 690 O O . SER A 1 86 ? 3.619 9.428 -6.446 1.00 92.88 86 SER A O 1
ATOM 692 N N . ALA A 1 87 ? 3.761 7.473 -7.544 1.00 93.19 87 ALA A N 1
ATOM 693 C CA . ALA A 1 87 ? 2.704 6.811 -6.784 1.00 93.19 87 ALA A CA 1
ATOM 694 C C . ALA A 1 87 ? 3.065 6.677 -5.293 1.00 93.19 87 ALA A C 1
ATOM 696 O O . ALA A 1 87 ? 2.219 6.900 -4.423 1.00 93.19 87 ALA A O 1
ATOM 697 N N . LEU A 1 88 ? 4.328 6.370 -4.983 1.00 93.31 88 LEU A N 1
ATOM 698 C CA . LEU A 1 88 ? 4.828 6.248 -3.612 1.00 93.31 88 LEU A CA 1
ATOM 699 C C . LEU A 1 88 ? 4.882 7.604 -2.895 1.00 93.31 88 LEU A C 1
ATOM 701 O O . LEU A 1 88 ? 4.512 7.675 -1.723 1.00 93.31 88 LEU A O 1
ATOM 705 N N . ILE A 1 89 ? 5.258 8.685 -3.587 1.00 93.69 89 ILE A N 1
ATOM 706 C CA . ILE A 1 89 ? 5.217 10.051 -3.034 1.00 93.69 89 ILE A CA 1
ATOM 707 C C . ILE A 1 89 ? 3.778 10.446 -2.682 1.00 93.69 89 ILE A C 1
ATOM 709 O O . ILE A 1 89 ? 3.516 10.917 -1.579 1.00 93.69 89 ILE A O 1
ATOM 713 N N . LEU A 1 90 ? 2.811 10.203 -3.568 1.00 91.25 90 LEU A N 1
ATOM 714 C CA . LEU A 1 90 ? 1.403 10.474 -3.250 1.00 91.25 90 LEU A CA 1
ATOM 715 C C . LEU A 1 90 ? 0.920 9.620 -2.070 1.00 91.25 90 LEU A C 1
ATOM 717 O O . LEU A 1 90 ? 0.207 10.095 -1.184 1.00 91.25 90 LEU A O 1
ATOM 721 N N . SER A 1 91 ? 1.352 8.362 -2.029 1.00 90.06 91 SER A N 1
ATOM 722 C CA . SER A 1 91 ? 1.015 7.418 -0.971 1.00 90.06 91 SER A CA 1
ATOM 723 C C . SER A 1 91 ? 1.561 7.831 0.403 1.00 90.06 91 SER A C 1
ATOM 725 O O . SER A 1 91 ? 0.842 7.697 1.401 1.00 90.06 91 SER A O 1
ATOM 727 N N . ILE A 1 92 ? 2.787 8.368 0.477 1.00 89.62 92 ILE A N 1
ATOM 728 C CA . ILE A 1 92 ? 3.412 8.777 1.746 1.00 89.62 92 ILE A CA 1
ATOM 729 C C . ILE A 1 92 ? 2.734 10.010 2.352 1.00 89.62 92 ILE A C 1
ATOM 731 O O . ILE A 1 92 ? 2.615 10.098 3.571 1.00 89.62 92 ILE A O 1
ATOM 735 N N . CYS A 1 93 ? 2.197 10.918 1.530 1.00 87.94 93 CYS A N 1
ATOM 736 C CA . CYS A 1 93 ? 1.426 12.069 2.014 1.00 87.94 93 CYS A CA 1
ATOM 737 C C . CYS A 1 93 ? 0.136 11.651 2.741 1.00 87.94 93 CYS A C 1
ATOM 739 O O . CYS A 1 93 ? -0.319 12.341 3.652 1.00 87.94 93 CYS A O 1
ATOM 741 N N . VAL A 1 94 ? -0.448 10.513 2.357 1.00 88.00 94 VAL A N 1
ATOM 742 C CA . VAL A 1 94 ? -1.697 9.982 2.930 1.00 88.00 94 VAL A CA 1
ATOM 743 C C . VAL A 1 94 ? -1.424 9.012 4.089 1.00 88.00 94 VAL A C 1
ATOM 745 O O . VAL A 1 94 ? -2.301 8.787 4.924 1.00 88.00 94 VAL A O 1
ATOM 748 N N . TYR A 1 95 ? -0.208 8.467 4.191 1.00 87.19 95 TYR A N 1
ATOM 749 C CA . TYR A 1 95 ? 0.174 7.485 5.212 1.00 87.19 95 TYR A CA 1
ATOM 750 C C . TYR A 1 95 ? -0.127 7.915 6.667 1.00 87.19 95 TYR A C 1
ATOM 752 O O . TYR A 1 95 ? -0.731 7.111 7.383 1.00 87.19 95 TYR A O 1
ATOM 760 N N . PRO A 1 96 ? 0.179 9.154 7.126 1.00 87.88 96 PRO A N 1
ATOM 761 C CA . PRO A 1 96 ? -0.041 9.559 8.520 1.00 87.88 96 PRO A CA 1
ATOM 762 C C . PRO A 1 96 ? -1.491 9.405 8.994 1.00 87.88 96 PRO A C 1
ATOM 764 O O . PRO A 1 96 ? -1.743 9.263 10.191 1.00 87.88 96 PRO A O 1
ATOM 767 N N . ILE A 1 97 ? -2.453 9.392 8.066 1.00 88.25 97 ILE A N 1
ATOM 768 C CA . ILE A 1 97 ? -3.871 9.190 8.371 1.00 88.25 97 ILE A CA 1
ATOM 769 C C . ILE A 1 97 ? -4.108 7.828 9.035 1.00 88.25 97 ILE A C 1
ATOM 771 O O . ILE A 1 97 ? -4.971 7.750 9.904 1.00 88.25 97 ILE A O 1
ATOM 775 N N . GLY A 1 98 ? -3.342 6.787 8.688 1.00 85.50 98 GLY A N 1
ATOM 776 C CA . GLY A 1 98 ? -3.466 5.445 9.266 1.00 85.50 98 GLY A CA 1
ATOM 777 C C . GLY A 1 98 ? -3.187 5.419 10.769 1.00 85.50 98 GLY A C 1
ATOM 778 O O . GLY A 1 98 ? -4.118 5.190 11.544 1.00 85.50 98 GLY A O 1
ATOM 779 N N . PRO A 1 99 ? -1.956 5.733 11.215 1.00 85.25 99 PRO A N 1
ATOM 780 C CA . PRO A 1 99 ? -1.639 5.811 12.639 1.00 85.25 99 PRO A CA 1
ATOM 781 C C . PRO A 1 99 ? -2.567 6.767 13.396 1.00 85.25 99 PRO A C 1
ATOM 783 O O . PRO A 1 99 ? -3.089 6.411 14.451 1.00 85.25 99 PRO A O 1
ATOM 786 N N . ILE A 1 100 ? -2.861 7.951 12.839 1.00 86.00 100 ILE A N 1
ATOM 787 C CA . ILE A 1 100 ? -3.780 8.918 13.466 1.00 86.00 100 ILE A CA 1
ATOM 788 C C . ILE A 1 100 ? -5.188 8.326 13.629 1.00 86.00 100 ILE A C 1
ATOM 790 O O . ILE A 1 100 ? -5.831 8.565 14.651 1.00 86.00 100 ILE A O 1
ATOM 794 N N . ALA A 1 101 ? -5.681 7.565 12.648 1.00 85.94 101 ALA A N 1
ATOM 795 C CA . ALA A 1 101 ? -6.982 6.908 12.726 1.00 85.94 101 ALA A CA 1
ATOM 796 C C . ALA A 1 101 ? -7.047 5.896 13.868 1.00 85.94 101 ALA A C 1
ATOM 798 O O . ALA A 1 101 ? -8.061 5.849 14.565 1.00 85.94 101 ALA A O 1
ATOM 799 N N . ILE A 1 102 ? -5.969 5.133 14.064 1.00 83.44 102 ILE A N 1
ATOM 800 C CA . ILE A 1 102 ? -5.829 4.155 15.145 1.00 83.44 102 ILE A CA 1
ATOM 801 C C . ILE A 1 102 ? -5.809 4.896 16.488 1.00 83.44 102 ILE A C 1
ATOM 803 O O . ILE A 1 102 ? -6.695 4.688 17.311 1.00 83.44 102 ILE A O 1
ATOM 807 N N . PHE A 1 103 ? -4.898 5.859 16.678 1.00 83.50 103 PHE A N 1
ATOM 808 C CA . PHE A 1 103 ? -4.777 6.615 17.935 1.00 83.50 103 PHE A CA 1
ATOM 809 C C . PHE A 1 103 ? -6.054 7.360 18.339 1.00 83.50 103 PHE A C 1
ATOM 811 O O . PHE A 1 103 ? -6.383 7.428 19.521 1.00 83.50 103 PHE A O 1
ATOM 818 N N . GLN A 1 104 ? -6.775 7.932 17.374 1.00 84.81 104 GLN A N 1
ATOM 819 C CA . GLN A 1 104 ? -8.017 8.667 17.632 1.00 84.81 104 GLN A CA 1
ATOM 820 C C . GLN A 1 104 ? -9.268 7.785 17.583 1.00 84.81 104 GLN A C 1
ATOM 822 O O . GLN A 1 104 ? -10.368 8.315 17.734 1.00 84.81 104 GLN A O 1
ATOM 827 N N . GLN A 1 105 ? -9.117 6.479 17.331 1.00 83.12 105 GLN A N 1
ATOM 828 C CA . GLN A 1 105 ? -10.217 5.523 17.167 1.00 83.12 105 GLN A CA 1
ATOM 829 C C . GLN A 1 105 ? -11.292 6.029 16.185 1.00 83.12 105 GLN A C 1
ATOM 831 O O . GLN A 1 105 ? -12.495 5.915 16.408 1.00 83.12 105 GLN A O 1
ATOM 836 N N . SER A 1 106 ? -10.856 6.653 15.085 1.00 83.50 106 SER A N 1
ATOM 837 C CA . SER A 1 106 ? -11.744 7.337 14.144 1.00 83.50 106 SER A CA 1
ATOM 838 C C . SER A 1 106 ? -12.047 6.467 12.927 1.00 83.50 106 SER A C 1
ATOM 840 O O . SER A 1 106 ? -11.220 6.339 12.020 1.00 83.50 106 SER A O 1
ATOM 842 N N . SER A 1 107 ? -13.276 5.948 12.845 1.00 86.12 107 SER A N 1
ATOM 843 C CA . SER A 1 107 ? -13.735 5.121 11.718 1.00 86.12 107 SER A CA 1
ATOM 844 C C . SER A 1 107 ? -13.660 5.846 10.366 1.00 86.12 107 SER A C 1
ATOM 846 O O . SER A 1 107 ? -13.285 5.252 9.354 1.00 86.12 107 SER A O 1
ATOM 848 N N . LYS A 1 108 ? -13.919 7.162 10.332 1.00 89.38 108 LYS A N 1
ATOM 849 C CA . LYS A 1 108 ? -13.794 7.980 9.111 1.00 89.38 108 LYS A CA 1
ATOM 850 C C . LYS A 1 108 ? -12.357 8.013 8.587 1.00 89.38 108 LYS A C 1
ATOM 852 O O . LYS A 1 108 ? -12.128 7.770 7.405 1.00 89.38 108 LYS A O 1
ATOM 857 N N . LYS A 1 109 ? -11.380 8.273 9.462 1.00 89.00 109 LYS A N 1
ATOM 858 C CA . LYS A 1 109 ? -9.959 8.313 9.077 1.00 89.00 109 LYS A CA 1
ATOM 859 C C . LYS A 1 109 ? -9.450 6.927 8.689 1.00 89.00 109 LYS A C 1
ATOM 861 O O . LYS A 1 109 ? -8.730 6.797 7.703 1.00 89.00 109 LYS A O 1
ATOM 866 N N . LEU A 1 110 ? -9.903 5.891 9.392 1.00 90.31 110 LEU A N 1
ATOM 867 C CA . LEU A 1 110 ? -9.555 4.509 9.075 1.00 90.31 110 LEU A CA 1
ATOM 868 C C . LEU A 1 110 ? -10.120 4.077 7.715 1.00 90.31 110 LEU A C 1
ATOM 870 O O . LEU A 1 110 ? -9.463 3.365 6.963 1.00 90.31 110 LEU A O 1
ATOM 874 N N . THR A 1 111 ? -11.301 4.581 7.349 1.00 92.69 111 THR A N 1
ATOM 875 C CA . THR A 1 111 ? -11.887 4.375 6.018 1.00 92.69 111 THR A CA 1
ATOM 876 C C . THR A 1 111 ? -11.034 5.007 4.918 1.00 92.69 111 THR A C 1
ATOM 878 O O . THR A 1 111 ? -10.813 4.370 3.889 1.00 92.69 111 THR A O 1
ATOM 881 N N . ILE A 1 112 ? -10.518 6.224 5.132 1.00 93.50 112 ILE A N 1
ATOM 882 C CA . ILE A 1 112 ? -9.601 6.887 4.187 1.00 93.50 112 ILE A CA 1
ATOM 883 C C . ILE A 1 112 ? -8.313 6.071 4.038 1.00 93.50 112 ILE A C 1
ATOM 885 O O . ILE A 1 112 ? -7.887 5.786 2.918 1.00 93.50 112 ILE A O 1
ATOM 889 N N . TYR A 1 113 ? -7.730 5.628 5.154 1.00 94.00 113 TYR A N 1
ATOM 890 C CA . TYR A 1 113 ? -6.536 4.785 5.136 1.00 94.00 113 TYR A CA 1
ATOM 891 C C . TYR A 1 113 ? -6.774 3.461 4.390 1.00 94.00 113 TYR A C 1
ATOM 893 O O . TYR A 1 113 ? -5.981 3.085 3.529 1.00 94.00 113 TYR A O 1
ATOM 901 N N . ARG A 1 114 ? -7.918 2.801 4.606 1.00 93.88 114 ARG A N 1
ATOM 902 C CA . ARG A 1 114 ? -8.302 1.587 3.868 1.00 93.88 114 ARG A CA 1
ATOM 903 C C . ARG A 1 114 ? -8.388 1.818 2.358 1.00 93.88 114 ARG A C 1
ATOM 905 O O . ARG A 1 114 ? -7.959 0.959 1.588 1.00 93.88 114 ARG A O 1
ATOM 912 N N . TRP A 1 115 ? -8.943 2.951 1.926 1.00 94.69 115 TRP A N 1
ATOM 913 C CA . TRP A 1 115 ? -9.005 3.305 0.505 1.00 94.69 115 TRP A CA 1
ATOM 914 C C . TRP A 1 115 ? -7.617 3.499 -0.102 1.00 94.69 115 TRP A C 1
ATOM 916 O O . TRP A 1 115 ? -7.377 2.995 -1.197 1.00 94.69 115 TRP A O 1
ATOM 926 N N . ARG A 1 116 ? -6.682 4.124 0.627 1.00 94.50 116 ARG A N 1
ATOM 927 C CA . ARG A 1 116 ? -5.273 4.201 0.208 1.00 94.50 116 ARG A CA 1
ATOM 928 C C . ARG A 1 11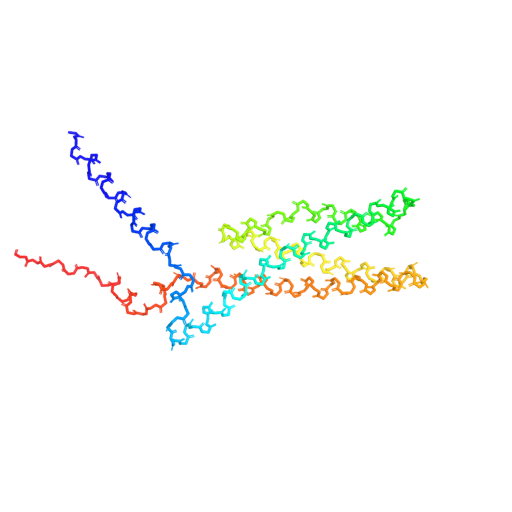6 ? -4.697 2.805 -0.046 1.00 94.50 116 ARG A C 1
ATOM 930 O O . ARG A 1 116 ? -4.111 2.592 -1.102 1.00 94.50 116 ARG A O 1
ATOM 937 N N . LEU A 1 117 ? -4.893 1.851 0.870 1.00 94.81 117 LEU A N 1
ATOM 938 C CA . LEU A 1 117 ? -4.386 0.482 0.685 1.00 94.81 117 LEU A CA 1
ATOM 939 C C . LEU A 1 117 ? -4.944 -0.161 -0.591 1.00 94.81 117 LEU A C 1
ATOM 941 O O . LEU A 1 117 ? -4.192 -0.756 -1.353 1.00 94.81 117 LEU A O 1
ATOM 945 N N . ARG A 1 118 ? -6.241 0.014 -0.873 1.00 95.81 118 ARG A N 1
ATOM 946 C CA . ARG A 1 118 ? -6.866 -0.508 -2.102 1.00 95.81 118 ARG A CA 1
ATOM 947 C C . ARG A 1 118 ? -6.298 0.130 -3.368 1.00 95.81 118 ARG A C 1
ATOM 949 O O . ARG A 1 118 ? -6.071 -0.579 -4.341 1.00 95.81 118 ARG A O 1
ATOM 956 N N . ILE A 1 119 ? -6.039 1.438 -3.351 1.00 95.69 119 ILE A N 1
ATOM 957 C CA . ILE A 1 119 ? -5.388 2.133 -4.471 1.00 95.69 119 ILE A CA 1
ATOM 958 C C . ILE A 1 119 ? -3.990 1.553 -4.715 1.00 95.69 119 ILE A C 1
ATOM 960 O O . ILE A 1 119 ? -3.635 1.310 -5.865 1.00 95.69 119 ILE A O 1
ATOM 964 N N . ILE A 1 120 ? -3.228 1.259 -3.656 1.00 95.19 120 ILE A N 1
ATOM 965 C CA . ILE A 1 120 ? -1.910 0.616 -3.776 1.00 95.19 120 ILE A CA 1
ATOM 966 C C . ILE A 1 120 ? -2.027 -0.796 -4.347 1.00 95.19 120 ILE A C 1
ATOM 968 O O . ILE A 1 120 ? -1.221 -1.148 -5.197 1.00 95.19 120 ILE A O 1
ATOM 972 N N . VAL A 1 121 ? -3.026 -1.589 -3.944 1.00 96.81 121 VAL A N 1
ATOM 973 C CA . VAL A 1 121 ? -3.263 -2.919 -4.537 1.00 96.81 121 VAL A CA 1
ATOM 974 C C . VAL A 1 121 ? -3.512 -2.805 -6.040 1.00 96.81 121 VAL A C 1
ATOM 976 O O . VAL A 1 121 ? -2.875 -3.505 -6.820 1.00 96.81 121 VAL A O 1
ATOM 979 N N . VAL A 1 122 ? -4.405 -1.903 -6.458 1.00 97.12 122 VAL A N 1
ATOM 980 C CA . VAL A 1 122 ? -4.703 -1.689 -7.883 1.00 97.12 122 VAL A CA 1
ATOM 981 C C . VAL A 1 122 ? -3.451 -1.236 -8.631 1.00 97.12 122 VAL A C 1
ATOM 983 O O . VAL A 1 122 ? -3.137 -1.787 -9.683 1.00 97.12 122 VAL A O 1
ATOM 986 N N . PHE A 1 123 ? -2.707 -0.283 -8.068 1.00 96.50 123 PHE A N 1
ATOM 987 C CA . PHE A 1 123 ? -1.445 0.173 -8.638 1.00 96.50 123 PHE A CA 1
ATOM 988 C C . PHE A 1 123 ? -0.441 -0.976 -8.776 1.00 96.50 123 PHE A C 1
ATOM 990 O O . PHE A 1 123 ? 0.125 -1.155 -9.846 1.00 96.50 123 PHE A O 1
ATOM 997 N N . ALA A 1 124 ? -0.262 -1.784 -7.731 1.00 96.62 124 ALA A N 1
ATOM 998 C CA . ALA A 1 124 ? 0.663 -2.909 -7.715 1.00 96.62 124 ALA A CA 1
ATOM 999 C C . ALA A 1 124 ? 0.323 -3.950 -8.787 1.00 96.62 124 ALA A C 1
ATOM 1001 O O . ALA A 1 124 ? 1.215 -4.420 -9.485 1.00 96.62 124 ALA A O 1
ATOM 1002 N N . LEU A 1 125 ? -0.962 -4.267 -8.973 1.00 97.31 125 LEU A N 1
ATOM 1003 C CA . LEU A 1 125 ? -1.404 -5.191 -10.019 1.00 97.31 125 LEU A CA 1
ATOM 1004 C C . LEU A 1 125 ? -1.174 -4.623 -11.423 1.00 97.31 125 LEU A C 1
ATOM 1006 O O . LEU A 1 125 ? -0.669 -5.334 -12.289 1.00 97.31 125 LEU A O 1
ATOM 1010 N N . ILE A 1 126 ? -1.495 -3.346 -11.652 1.00 96.12 126 ILE A N 1
ATOM 1011 C CA . ILE A 1 126 ? -1.224 -2.684 -12.937 1.00 96.12 126 ILE A CA 1
ATOM 1012 C C . ILE A 1 126 ? 0.282 -2.671 -13.209 1.00 96.12 126 ILE A C 1
ATOM 1014 O O . ILE A 1 126 ? 0.712 -3.024 -14.304 1.00 96.12 126 ILE A O 1
ATOM 1018 N N . TRP A 1 127 ? 1.087 -2.305 -12.212 1.00 95.12 127 TRP A N 1
ATOM 1019 C CA . TRP A 1 127 ? 2.532 -2.198 -12.363 1.00 95.12 127 TRP A CA 1
ATOM 1020 C C . TRP A 1 127 ? 3.195 -3.557 -12.584 1.00 95.12 127 TRP A C 1
ATOM 1022 O O . TRP A 1 127 ? 4.061 -3.680 -13.443 1.00 95.12 127 TRP A O 1
ATOM 1032 N N . MET A 1 128 ? 2.732 -4.598 -11.888 1.00 95.31 128 MET A N 1
ATOM 1033 C CA . MET A 1 128 ? 3.133 -5.984 -12.130 1.00 95.31 128 MET A CA 1
ATOM 1034 C C . MET A 1 128 ? 2.904 -6.381 -13.592 1.00 95.31 128 MET A C 1
ATOM 1036 O O . MET A 1 128 ? 3.817 -6.902 -14.228 1.00 95.31 128 MET A O 1
ATOM 1040 N N . LEU A 1 129 ? 1.710 -6.122 -14.138 1.00 94.38 129 LEU A N 1
ATOM 1041 C CA . LEU A 1 129 ? 1.406 -6.438 -15.537 1.00 94.38 129 LEU A CA 1
ATOM 1042 C C . LEU A 1 129 ? 2.296 -5.640 -16.495 1.00 94.38 129 LEU A C 1
ATOM 1044 O O . LEU A 1 129 ? 2.832 -6.207 -17.442 1.00 94.38 129 LEU A O 1
ATOM 1048 N N . LEU A 1 130 ? 2.507 -4.347 -16.233 1.00 92.94 130 LEU A N 1
ATOM 1049 C CA . LEU A 1 130 ? 3.404 -3.522 -17.046 1.00 92.94 130 LEU A CA 1
ATOM 1050 C C . LEU A 1 130 ? 4.840 -4.052 -17.030 1.00 92.94 130 LEU A C 1
ATOM 1052 O O . LEU A 1 130 ? 5.463 -4.115 -18.084 1.00 92.94 130 LEU A O 1
ATOM 1056 N N . CYS A 1 131 ? 5.354 -4.484 -15.878 1.00 91.69 131 CYS A N 1
ATOM 1057 C CA . CYS A 1 131 ? 6.673 -5.104 -15.803 1.00 91.69 131 CYS A CA 1
ATOM 1058 C C . CYS A 1 131 ? 6.750 -6.389 -16.637 1.00 91.69 131 CYS A C 1
ATOM 1060 O O . CYS A 1 131 ? 7.730 -6.568 -17.344 1.00 91.69 131 CYS A O 1
ATOM 1062 N N . LEU A 1 132 ? 5.714 -7.236 -16.631 1.00 90.62 132 LEU A N 1
ATOM 1063 C CA . LEU A 1 132 ? 5.703 -8.478 -17.416 1.00 90.62 132 LEU A CA 1
ATOM 1064 C C . LEU A 1 132 ? 5.615 -8.250 -18.934 1.00 90.62 132 LEU A C 1
ATOM 1066 O O . LEU A 1 132 ? 6.193 -9.028 -19.685 1.00 90.62 132 LEU A O 1
ATOM 1070 N N . PHE A 1 133 ? 4.887 -7.223 -19.386 1.00 89.06 133 PHE A N 1
ATOM 1071 C CA . PHE A 1 133 ? 4.629 -6.991 -20.818 1.00 89.06 133 PHE A CA 1
ATOM 1072 C C . PHE A 1 133 ? 5.545 -5.959 -21.479 1.00 89.06 133 PHE A C 1
ATOM 1074 O O . PHE A 1 133 ? 5.674 -5.957 -22.696 1.00 89.06 133 PHE A O 1
ATOM 1081 N N . VAL A 1 134 ? 6.122 -5.034 -20.710 1.00 85.25 134 VAL A N 1
ATOM 1082 C CA . VAL A 1 134 ? 6.970 -3.951 -21.243 1.00 85.25 134 VAL A CA 1
ATOM 1083 C C . VAL A 1 134 ? 8.442 -4.212 -20.945 1.00 85.25 134 VAL A C 1
ATOM 1085 O O . VAL A 1 134 ? 9.312 -3.767 -21.690 1.00 85.25 134 VAL A O 1
ATOM 1088 N N . GLN A 1 135 ? 8.731 -4.927 -19.858 1.00 80.25 135 GLN A N 1
ATOM 1089 C CA . GLN A 1 135 ? 10.082 -5.197 -19.396 1.00 80.25 135 GLN A CA 1
ATOM 1090 C C . GLN A 1 135 ? 10.329 -6.712 -19.403 1.00 80.25 135 GLN A C 1
ATOM 1092 O O . GLN A 1 135 ? 10.372 -7.366 -18.369 1.00 80.25 135 GLN A O 1
ATOM 1097 N N . GLU A 1 136 ? 10.471 -7.274 -20.605 1.00 77.31 136 GLU A N 1
ATOM 1098 C CA . GLU A 1 136 ? 10.605 -8.722 -20.855 1.00 77.31 136 GLU A CA 1
ATOM 1099 C C . GLU A 1 136 ? 11.951 -9.326 -20.393 1.00 77.31 136 GLU A C 1
ATOM 1101 O O . GLU A 1 136 ? 12.292 -10.459 -20.736 1.00 77.31 136 GLU A O 1
ATOM 1106 N N . ASP A 1 137 ? 12.745 -8.582 -19.621 1.00 87.69 137 ASP A N 1
ATOM 1107 C CA . ASP A 1 137 ? 13.998 -9.061 -19.056 1.00 87.69 137 ASP A CA 1
ATOM 1108 C C . ASP A 1 137 ? 13.781 -9.762 -17.704 1.00 87.69 137 ASP A C 1
ATOM 1110 O O . ASP A 1 137 ? 12.749 -9.647 -17.037 1.00 87.69 137 ASP A O 1
ATOM 1114 N N . THR A 1 138 ? 14.794 -10.509 -17.259 1.00 90.31 138 THR A N 1
ATOM 1115 C CA . THR A 1 138 ? 14.748 -11.211 -15.969 1.00 90.31 138 THR A CA 1
ATOM 1116 C C . THR A 1 138 ? 14.469 -10.245 -14.810 1.00 90.31 138 THR A C 1
ATOM 1118 O O . THR A 1 138 ? 13.803 -10.609 -13.842 1.00 90.31 138 THR A O 1
ATOM 1121 N N . VAL A 1 139 ? 14.946 -8.999 -14.912 1.00 88.00 139 VAL A N 1
ATOM 1122 C CA . VAL A 1 139 ? 14.737 -7.948 -13.907 1.00 88.00 139 VAL A CA 1
ATOM 1123 C C . VAL A 1 139 ? 13.260 -7.561 -13.813 1.00 88.00 139 VAL A C 1
ATOM 1125 O O . VAL A 1 139 ? 12.732 -7.478 -12.703 1.00 88.00 139 VAL A O 1
ATOM 1128 N N . GLY A 1 140 ? 12.570 -7.387 -14.939 1.00 89.38 140 GLY A N 1
ATOM 1129 C CA . GLY A 1 140 ? 11.140 -7.101 -14.997 1.00 89.38 140 GLY A CA 1
ATOM 1130 C C . GLY A 1 140 ? 10.300 -8.202 -14.357 1.00 89.38 140 GLY A C 1
ATOM 1131 O O . GLY A 1 140 ? 9.391 -7.897 -13.584 1.00 89.38 140 GLY A O 1
ATOM 1132 N N . ILE A 1 141 ? 10.666 -9.474 -14.557 1.00 92.56 141 ILE A N 1
ATOM 1133 C CA . ILE A 1 141 ? 10.016 -10.613 -13.882 1.00 92.56 141 ILE A CA 1
ATOM 1134 C C . ILE A 1 141 ? 10.191 -10.524 -12.359 1.00 92.56 141 ILE A C 1
ATOM 1136 O O . ILE A 1 141 ? 9.217 -10.665 -11.615 1.00 92.56 141 ILE A O 1
ATOM 1140 N N . PHE A 1 142 ? 11.405 -10.251 -11.871 1.00 93.19 142 PHE A N 1
ATOM 1141 C CA . PHE A 1 142 ? 11.648 -10.088 -10.432 1.00 93.19 142 PHE A CA 1
ATOM 1142 C C . PHE A 1 142 ? 10.857 -8.916 -9.839 1.00 93.19 142 PHE A C 1
ATOM 1144 O O . PHE A 1 142 ? 10.244 -9.060 -8.780 1.00 93.19 142 PHE A O 1
ATOM 1151 N N . ILE A 1 143 ? 10.824 -7.773 -10.526 1.00 92.62 143 ILE A N 1
ATOM 1152 C CA . ILE A 1 143 ? 10.054 -6.601 -10.092 1.00 92.62 143 ILE A CA 1
ATOM 1153 C C . ILE A 1 143 ? 8.553 -6.922 -10.080 1.00 92.62 143 ILE A C 1
ATOM 1155 O O . ILE A 1 143 ? 7.866 -6.583 -9.116 1.00 92.62 143 ILE A O 1
ATOM 1159 N N . ALA A 1 144 ? 8.040 -7.628 -11.090 1.00 94.62 144 ALA A N 1
ATOM 1160 C CA . ALA A 1 144 ? 6.645 -8.058 -11.134 1.00 94.62 144 ALA A CA 1
ATOM 1161 C C . ALA A 1 144 ? 6.279 -8.9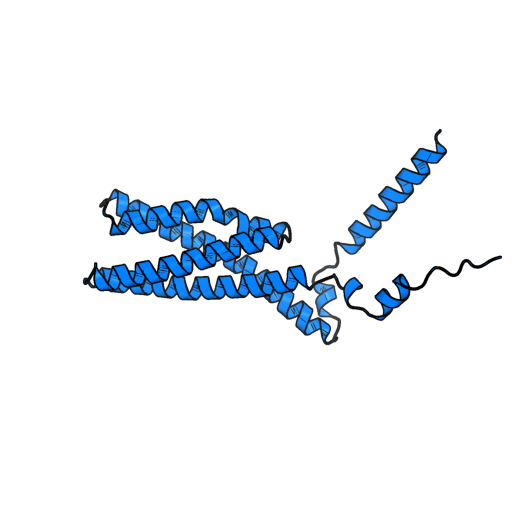45 -9.933 1.00 94.62 144 ALA A C 1
ATOM 1163 O O . ALA A 1 144 ? 5.251 -8.717 -9.295 1.00 94.62 144 ALA A O 1
ATOM 1164 N N . LEU A 1 145 ? 7.140 -9.900 -9.563 1.00 96.06 145 LEU A N 1
ATOM 1165 C CA . LEU A 1 145 ? 6.936 -10.737 -8.375 1.00 96.06 145 LEU A CA 1
ATOM 1166 C C . LEU A 1 145 ? 6.900 -9.911 -7.081 1.00 96.06 145 LEU A C 1
ATOM 1168 O O . LEU A 1 145 ? 6.060 -10.167 -6.218 1.00 96.06 145 LEU A O 1
ATOM 1172 N N . ILE A 1 146 ? 7.756 -8.894 -6.952 1.00 95.12 146 ILE A N 1
ATOM 1173 C CA . ILE A 1 146 ? 7.740 -7.980 -5.798 1.00 95.12 146 ILE A CA 1
ATOM 1174 C C . ILE A 1 146 ? 6.399 -7.239 -5.715 1.00 95.12 146 ILE A C 1
ATOM 1176 O O . ILE A 1 146 ? 5.790 -7.184 -4.643 1.00 95.12 146 ILE A O 1
ATOM 1180 N N . TRP A 1 147 ? 5.900 -6.713 -6.836 1.00 96.25 147 TRP A N 1
ATOM 1181 C CA . TRP A 1 147 ? 4.604 -6.028 -6.874 1.00 96.25 147 TRP A CA 1
ATOM 1182 C C . TRP A 1 147 ? 3.422 -6.974 -6.633 1.00 96.25 147 TRP A C 1
ATOM 1184 O O . TRP A 1 147 ? 2.456 -6.575 -5.982 1.00 96.25 147 TRP A O 1
ATOM 1194 N N . LEU A 1 148 ? 3.507 -8.238 -7.055 1.00 96.94 148 LEU A N 1
ATOM 1195 C CA . LEU A 1 148 ? 2.516 -9.262 -6.714 1.00 96.94 148 LEU A CA 1
ATOM 1196 C C . LEU A 1 148 ? 2.472 -9.522 -5.203 1.00 96.94 148 LEU A C 1
ATOM 1198 O O . LEU A 1 148 ? 1.395 -9.527 -4.603 1.00 96.94 148 LEU A O 1
ATOM 1202 N N . ILE A 1 149 ? 3.637 -9.697 -4.573 1.00 96.75 149 ILE A N 1
ATOM 1203 C CA . ILE A 1 149 ? 3.740 -9.886 -3.120 1.00 96.75 149 ILE A CA 1
ATOM 1204 C C . ILE A 1 149 ? 3.172 -8.662 -2.394 1.00 96.75 149 ILE A C 1
ATOM 1206 O O . ILE A 1 149 ? 2.380 -8.816 -1.462 1.00 96.75 149 ILE A O 1
ATOM 1210 N N . ALA A 1 150 ? 3.500 -7.450 -2.849 1.00 95.44 150 ALA A N 1
ATOM 1211 C CA . ALA A 1 150 ? 2.898 -6.231 -2.324 1.00 95.44 150 ALA A CA 1
ATOM 1212 C C . ALA A 1 150 ? 1.365 -6.260 -2.459 1.00 95.44 150 ALA A C 1
ATOM 1214 O O . ALA A 1 150 ? 0.673 -6.061 -1.463 1.00 95.44 150 ALA A O 1
ATOM 1215 N N . ALA A 1 151 ? 0.808 -6.578 -3.630 1.00 97.19 151 ALA A N 1
ATOM 1216 C CA . ALA A 1 151 ? -0.643 -6.644 -3.823 1.00 97.19 151 ALA A CA 1
ATOM 1217 C C . ALA A 1 151 ? -1.327 -7.597 -2.822 1.00 97.19 151 ALA A C 1
ATOM 1219 O O . ALA A 1 151 ? -2.361 -7.248 -2.246 1.00 97.19 151 ALA A O 1
ATOM 1220 N N . ILE A 1 152 ? -0.725 -8.759 -2.550 1.00 97.25 152 ILE A N 1
ATOM 1221 C CA . ILE A 1 152 ? -1.227 -9.721 -1.557 1.00 97.25 152 ILE A CA 1
ATOM 1222 C C . ILE A 1 152 ? -1.179 -9.121 -0.145 1.00 97.25 152 ILE A C 1
ATOM 1224 O O . ILE A 1 152 ? -2.196 -9.099 0.553 1.00 97.25 152 ILE A O 1
ATOM 1228 N N . LEU A 1 153 ? -0.031 -8.579 0.272 1.00 96.31 153 LEU A N 1
ATOM 1229 C CA . LEU A 1 153 ? 0.144 -8.007 1.613 1.00 96.31 153 LEU A CA 1
ATOM 1230 C C . LEU A 1 153 ? -0.782 -6.809 1.859 1.00 96.31 153 LEU A C 1
ATOM 1232 O O . LEU A 1 153 ? -1.404 -6.713 2.917 1.00 96.31 153 LEU A O 1
ATOM 1236 N N . TYR A 1 154 ? -0.939 -5.920 0.878 1.00 95.81 154 TYR A N 1
ATOM 1237 C CA . TYR A 1 154 ? -1.848 -4.776 0.978 1.00 95.81 154 TYR A CA 1
ATOM 1238 C C . TYR A 1 154 ? -3.326 -5.189 0.941 1.00 95.81 154 TYR A C 1
ATOM 1240 O O . TYR A 1 154 ? -4.161 -4.522 1.561 1.00 95.81 154 TYR A O 1
ATOM 1248 N N . THR A 1 155 ? -3.661 -6.312 0.297 1.00 96.25 155 THR A N 1
ATOM 1249 C CA . THR A 1 155 ? -5.002 -6.911 0.388 1.00 96.25 155 THR A CA 1
ATOM 1250 C C . THR A 1 155 ? -5.278 -7.399 1.810 1.00 96.25 155 THR A C 1
ATOM 1252 O O . THR A 1 155 ? -6.315 -7.049 2.374 1.00 96.25 155 THR A O 1
ATOM 1255 N N . LEU A 1 156 ? -4.328 -8.104 2.437 1.00 93.50 156 LEU A N 1
ATOM 1256 C CA . LEU A 1 156 ? -4.429 -8.514 3.846 1.00 93.50 156 LEU A CA 1
ATOM 1257 C C . LEU A 1 156 ? -4.567 -7.306 4.785 1.00 93.50 156 LEU A C 1
ATOM 1259 O O . LEU A 1 156 ? -5.450 -7.287 5.641 1.00 93.50 156 LEU A O 1
ATOM 1263 N N . GLY A 1 157 ? -3.774 -6.253 4.570 1.00 92.62 157 GLY A N 1
ATOM 1264 C CA . GLY A 1 157 ? -3.904 -4.994 5.308 1.00 92.62 157 GLY A CA 1
ATOM 1265 C C . GLY A 1 157 ? -5.287 -4.350 5.177 1.00 92.62 157 GLY A C 1
ATOM 1266 O O . GLY A 1 157 ? -5.844 -3.843 6.155 1.00 92.62 157 GLY A O 1
ATOM 1267 N N . SER A 1 158 ? -5.888 -4.406 3.983 1.00 93.81 158 SER A N 1
ATOM 1268 C CA . SER A 1 158 ? -7.260 -3.930 3.751 1.00 93.81 158 SER A CA 1
ATOM 1269 C C . SER A 1 158 ? -8.303 -4.769 4.501 1.00 93.81 158 SER A C 1
ATOM 1271 O O . SER A 1 158 ? -9.287 -4.215 5.011 1.00 93.81 158 SER A O 1
ATOM 1273 N N . SER A 1 159 ? -8.083 -6.081 4.616 1.00 91.06 159 SER A N 1
ATOM 1274 C CA . SER A 1 159 ? -8.918 -6.979 5.421 1.00 91.06 159 SER A CA 1
ATOM 1275 C C . SER A 1 159 ? -8.826 -6.639 6.909 1.00 91.06 159 SER A C 1
ATOM 1277 O O . SER A 1 159 ? -9.865 -6.469 7.547 1.00 91.06 159 SER A O 1
ATOM 1279 N N . TYR A 1 160 ? -7.620 -6.398 7.443 1.00 90.12 160 TYR A N 1
ATOM 1280 C CA . TYR A 1 160 ? -7.442 -5.931 8.827 1.00 90.12 160 TYR A CA 1
ATOM 1281 C C . TYR A 1 160 ? -8.145 -4.592 9.080 1.00 90.12 160 TYR A C 1
ATO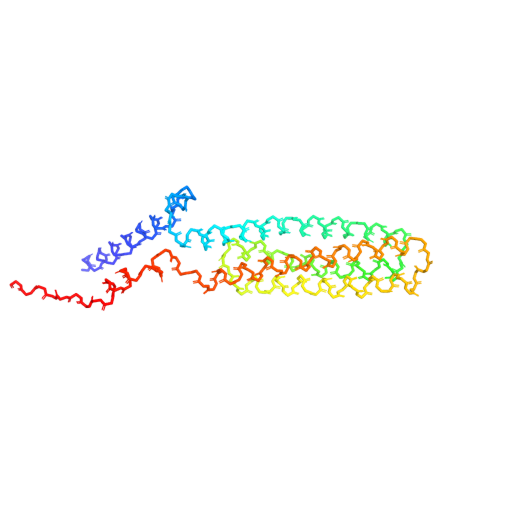M 1283 O O . TYR A 1 160 ? -8.806 -4.425 10.102 1.00 90.12 160 TYR A O 1
ATOM 1291 N N . CYS A 1 161 ? -8.091 -3.655 8.125 1.00 89.75 161 CYS A N 1
ATOM 1292 C CA . CYS A 1 161 ? -8.858 -2.406 8.202 1.00 89.75 161 CYS A CA 1
ATOM 1293 C C . CYS A 1 161 ? -10.366 -2.635 8.248 1.00 89.75 161 CYS A C 1
ATOM 1295 O O . CYS A 1 161 ? -11.072 -1.882 8.911 1.00 89.75 161 CYS A O 1
ATOM 1297 N N . THR A 1 162 ? -10.875 -3.633 7.531 1.00 87.56 162 THR A N 1
ATOM 1298 C CA . THR A 1 162 ? -12.310 -3.932 7.510 1.00 87.56 162 THR A CA 1
ATOM 1299 C C . THR A 1 162 ? -12.759 -4.510 8.847 1.00 87.56 162 THR A C 1
ATOM 1301 O O . THR A 1 162 ? -13.687 -3.961 9.434 1.00 87.56 162 THR A O 1
ATOM 1304 N N . ALA A 1 163 ? -12.023 -5.482 9.390 1.00 83.31 163 ALA A N 1
ATOM 1305 C CA . ALA A 1 163 ? -12.281 -6.019 10.726 1.00 83.31 163 ALA A CA 1
ATOM 1306 C C . ALA A 1 163 ? -12.187 -4.930 11.816 1.00 83.31 163 ALA A C 1
ATOM 1308 O O . ALA A 1 163 ? -13.058 -4.812 12.674 1.00 83.31 163 ALA A O 1
ATOM 1309 N N . ALA A 1 164 ? -11.177 -4.056 11.744 1.00 82.12 164 ALA A N 1
ATOM 1310 C CA . ALA A 1 164 ? -11.031 -2.943 12.681 1.00 82.12 164 ALA A CA 1
ATOM 1311 C C . ALA A 1 164 ? -12.155 -1.893 12.548 1.00 82.12 164 ALA A C 1
ATOM 1313 O O . ALA A 1 164 ? -12.575 -1.311 13.546 1.00 82.12 164 ALA A O 1
ATOM 1314 N N . LEU A 1 165 ? -12.667 -1.641 11.338 1.00 84.31 165 LEU A N 1
ATOM 1315 C CA . LEU A 1 165 ? -13.819 -0.758 11.121 1.00 84.31 165 LEU A CA 1
ATOM 1316 C C . LEU A 1 165 ? -15.111 -1.358 11.671 1.00 84.31 165 LEU A C 1
ATOM 1318 O O . LEU A 1 165 ? -15.891 -0.639 12.292 1.00 84.31 165 LEU A O 1
ATOM 1322 N N . GLU A 1 166 ? -15.341 -2.648 11.442 1.00 79.88 166 GLU A N 1
ATOM 1323 C CA . GLU A 1 166 ? -16.477 -3.373 12.016 1.00 79.88 166 GLU A CA 1
ATOM 1324 C C . GLU A 1 166 ? -16.437 -3.307 13.539 1.00 79.88 166 GLU A C 1
ATOM 1326 O O . GLU A 1 166 ? -17.451 -2.970 14.150 1.00 79.88 166 GLU A O 1
ATOM 1331 N N . PHE A 1 167 ? -15.258 -3.487 14.139 1.00 74.81 167 PHE A N 1
ATOM 1332 C CA . PHE A 1 167 ? -15.063 -3.289 15.570 1.00 74.81 167 PHE A CA 1
ATOM 1333 C C . PHE A 1 167 ? -15.397 -1.861 16.010 1.00 74.81 167 PHE A C 1
ATOM 1335 O O . PHE A 1 167 ? -16.250 -1.679 16.869 1.00 74.81 167 PHE A O 1
ATOM 1342 N N . LEU A 1 168 ? -14.792 -0.834 15.406 1.00 75.62 168 LEU A N 1
ATOM 1343 C CA . LEU A 1 168 ? -15.028 0.562 15.806 1.00 75.62 168 LEU A CA 1
ATOM 1344 C C . LEU A 1 168 ? -16.491 1.001 15.648 1.00 75.62 168 LEU A C 1
ATOM 1346 O O . LEU A 1 168 ? -16.947 1.877 16.380 1.00 75.62 168 LEU A O 1
ATOM 1350 N N . ASN A 1 169 ? -17.216 0.433 14.683 1.00 73.56 169 ASN A N 1
ATOM 1351 C CA . ASN A 1 169 ? -18.616 0.774 14.436 1.00 73.56 169 ASN A CA 1
ATOM 1352 C C . ASN A 1 169 ? -19.595 -0.047 15.293 1.00 73.56 169 ASN A C 1
ATOM 1354 O O . ASN A 1 169 ? -20.688 0.441 15.584 1.00 73.56 169 ASN A O 1
ATOM 1358 N N . SER A 1 170 ? -19.228 -1.272 15.680 1.00 64.06 170 SER A N 1
ATOM 1359 C CA . SER A 1 170 ? -20.112 -2.198 16.409 1.00 64.06 170 SER A CA 1
ATOM 1360 C C . SER A 1 170 ? -19.852 -2.204 17.914 1.00 64.06 170 SER A C 1
ATOM 1362 O O . SER A 1 170 ? -20.774 -2.420 18.698 1.00 64.06 170 SER A O 1
ATOM 1364 N N . TYR A 1 171 ? -18.615 -1.943 18.339 1.00 60.47 171 TYR A N 1
ATOM 1365 C CA . TYR A 1 171 ? -18.234 -1.950 19.744 1.00 60.47 171 TYR A CA 1
ATOM 1366 C C . TYR A 1 171 ? -18.781 -0.712 20.457 1.00 60.47 171 TYR A C 1
ATOM 1368 O O . TYR A 1 171 ? -18.328 0.413 20.245 1.00 60.47 171 TYR A O 1
ATOM 1376 N N . ARG A 1 172 ? -19.759 -0.926 21.341 1.00 53.38 172 ARG A N 1
ATOM 1377 C CA . ARG A 1 172 ? -20.379 0.126 22.163 1.00 53.38 172 ARG A CA 1
ATOM 1378 C C . ARG A 1 172 ? -19.784 0.233 23.573 1.00 53.38 172 ARG A C 1
ATOM 1380 O O . ARG A 1 172 ? -20.346 0.923 24.418 1.00 53.38 172 ARG A O 1
ATOM 1387 N N . GLY A 1 173 ? -18.636 -0.405 23.814 1.00 51.03 173 GLY A N 1
ATOM 1388 C CA . GLY A 1 173 ? -18.128 -0.649 25.164 1.00 51.03 173 GLY A CA 1
ATOM 1389 C C . GLY A 1 173 ? -18.857 -1.815 25.837 1.00 51.03 173 GLY A C 1
ATOM 1390 O O . GLY A 1 173 ? -19.937 -2.205 25.399 1.00 51.03 173 GLY A O 1
ATOM 1391 N N . TYR A 1 174 ? -18.269 -2.359 26.906 1.00 44.28 174 TYR A N 1
ATOM 1392 C CA . TYR A 1 174 ? -18.868 -3.428 27.722 1.00 44.28 174 TYR A CA 1
ATOM 1393 C C . TYR A 1 174 ? -20.279 -3.038 28.223 1.00 44.28 174 TYR A C 1
ATOM 1395 O O . TYR A 1 174 ? -21.211 -3.832 28.147 1.00 44.28 174 TYR A O 1
ATOM 1403 N N . ASP A 1 175 ? -20.474 -1.757 28.565 1.00 46.34 175 ASP A N 1
ATOM 1404 C CA . ASP A 1 175 ? -21.757 -1.173 29.001 1.00 46.34 175 ASP A CA 1
ATOM 1405 C C . ASP A 1 175 ? -22.862 -1.179 27.918 1.00 46.34 175 ASP A C 1
ATOM 1407 O O . ASP A 1 175 ? -24.030 -0.944 28.221 1.00 46.34 175 ASP A O 1
ATOM 1411 N N . GLY A 1 176 ? -22.512 -1.383 26.643 1.00 44.34 176 GLY A N 1
ATOM 1412 C CA . GLY A 1 176 ? -23.456 -1.349 25.522 1.00 44.34 176 GLY A CA 1
ATOM 1413 C C . GLY A 1 176 ? -23.979 -2.716 25.078 1.00 44.34 176 GLY A C 1
ATOM 1414 O O . GLY A 1 176 ? -24.841 -2.755 24.199 1.00 44.34 176 GLY A O 1
ATOM 1415 N N . ALA A 1 177 ? -23.451 -3.805 25.642 1.00 46.41 177 ALA A N 1
ATOM 1416 C CA . ALA A 1 177 ? -23.789 -5.179 25.271 1.00 46.41 177 ALA A CA 1
ATOM 1417 C C . ALA A 1 177 ? -24.402 -5.996 26.418 1.00 46.41 177 ALA A C 1
ATOM 1419 O O . ALA A 1 177 ? -24.940 -7.064 26.149 1.00 46.41 177 ALA A O 1
ATOM 1420 N N . ASP A 1 178 ? -24.360 -5.512 27.665 1.00 46.78 178 ASP A N 1
ATOM 1421 C CA . ASP A 1 178 ? -25.042 -6.180 28.772 1.00 46.78 178 ASP A CA 1
ATOM 1422 C C . ASP A 1 178 ? -26.542 -5.811 28.766 1.00 46.78 178 ASP A C 1
ATOM 1424 O O . ASP A 1 178 ? -26.895 -4.658 29.063 1.00 46.78 178 ASP A O 1
ATOM 1428 N N . PRO A 1 179 ? -27.449 -6.748 28.420 1.00 51.16 179 PRO A N 1
ATOM 1429 C CA . PRO A 1 179 ? -28.884 -6.490 28.443 1.00 51.16 179 PRO A CA 1
ATOM 1430 C C . PRO A 1 179 ? -29.366 -6.047 29.830 1.00 51.16 179 PRO A C 1
ATOM 1432 O O . PRO A 1 179 ? -30.281 -5.231 29.899 1.00 51.16 179 PRO A O 1
ATOM 1435 N N . VAL A 1 180 ? -28.713 -6.478 30.918 1.00 50.44 180 VAL A N 1
ATOM 1436 C CA . VAL A 1 180 ? -29.068 -6.097 32.295 1.00 50.44 180 VAL A CA 1
ATOM 1437 C C . VAL A 1 180 ? -28.777 -4.617 32.559 1.00 50.44 180 VAL A C 1
ATOM 1439 O O . VAL A 1 180 ? -29.576 -3.923 33.191 1.00 50.44 180 VAL A O 1
ATOM 1442 N N . VAL A 1 181 ? -27.668 -4.091 32.035 1.00 50.28 181 VAL A N 1
ATOM 1443 C CA . VAL A 1 181 ? -27.301 -2.671 32.180 1.00 50.28 181 VAL A CA 1
ATOM 1444 C C . VAL A 1 181 ? -28.194 -1.785 31.309 1.00 50.28 181 VAL A C 1
ATOM 1446 O O . VAL A 1 181 ? -28.643 -0.728 31.757 1.00 50.28 181 VAL A O 1
ATOM 1449 N N . LEU A 1 182 ? -28.520 -2.222 30.089 1.00 53.94 182 LEU A N 1
ATOM 1450 C CA . LEU A 1 182 ? -29.470 -1.521 29.217 1.00 53.94 182 LEU A CA 1
ATOM 1451 C C . LEU A 1 182 ? -30.867 -1.445 29.846 1.00 53.94 182 LEU A C 1
ATOM 1453 O O . LEU A 1 182 ? -31.514 -0.396 29.787 1.00 53.94 182 LEU A O 1
ATOM 1457 N N . GLU A 1 183 ? -31.302 -2.518 30.505 1.00 53.75 183 GLU A N 1
ATOM 1458 C CA . GLU A 1 183 ? -32.577 -2.571 31.214 1.00 53.75 183 GLU A CA 1
ATOM 1459 C C . GLU A 1 183 ? -32.585 -1.610 32.415 1.00 53.75 183 GLU A C 1
ATOM 1461 O O . GLU A 1 183 ? -33.511 -0.807 32.550 1.00 53.75 183 GLU A O 1
ATOM 1466 N N . GLN A 1 184 ? -31.507 -1.568 33.206 1.00 53.50 184 GLN A N 1
ATOM 1467 C CA . GLN A 1 184 ? -31.349 -0.636 34.333 1.00 53.50 184 GLN A CA 1
ATOM 1468 C C . GLN A 1 184 ? -31.325 0.844 33.919 1.00 53.50 184 GLN A C 1
ATOM 1470 O O . GLN A 1 184 ? -31.850 1.690 34.644 1.00 53.50 184 GLN A O 1
ATOM 1475 N N . ILE A 1 185 ? -30.747 1.177 32.762 1.00 52.06 185 ILE A N 1
ATOM 1476 C CA . ILE A 1 185 ? -30.727 2.553 32.232 1.00 52.06 185 ILE A CA 1
ATOM 1477 C C . ILE A 1 185 ? -32.101 2.943 31.656 1.00 52.06 185 ILE A C 1
ATOM 1479 O O . ILE A 1 185 ? -32.468 4.120 31.677 1.00 52.06 185 ILE A O 1
ATOM 1483 N N . SER A 1 186 ? -32.868 1.972 31.152 1.00 51.50 186 SER A N 1
ATOM 1484 C CA . SER A 1 186 ? -34.193 2.194 30.559 1.00 51.50 186 SER A CA 1
ATOM 1485 C C . SER A 1 186 ? -35.325 2.344 31.580 1.00 51.50 186 SER A C 1
ATOM 1487 O O . SER A 1 186 ? -36.393 2.851 31.230 1.00 51.50 186 SER A O 1
ATOM 1489 N N . MET A 1 187 ? -35.115 1.951 32.841 1.00 44.09 187 MET A N 1
ATOM 1490 C CA . MET A 1 187 ? -36.136 2.118 33.872 1.00 44.09 187 MET A CA 1
ATOM 1491 C C . MET A 1 187 ? -36.160 3.570 34.374 1.00 44.09 187 MET A C 1
ATOM 1493 O O . MET A 1 187 ? -35.181 4.038 34.963 1.00 44.09 187 MET A O 1
ATOM 1497 N N . PRO A 1 188 ? -37.271 4.313 34.191 1.00 46.00 188 PRO A N 1
ATOM 1498 C CA . PRO A 1 188 ? -37.409 5.622 34.800 1.00 46.00 188 PRO A CA 1
ATOM 1499 C C . PRO A 1 188 ? -37.352 5.450 36.317 1.00 46.00 188 PRO A C 1
ATOM 1501 O O . PRO A 1 188 ? -38.099 4.655 36.888 1.00 46.00 188 PRO A O 1
ATOM 1504 N N . SER A 1 189 ? -36.452 6.207 36.949 1.00 47.72 189 SER A N 1
ATOM 1505 C CA . SER A 1 189 ? -36.386 6.407 38.396 1.00 47.72 189 SER A CA 1
ATOM 1506 C C . SER A 1 189 ? -37.805 6.566 38.944 1.00 47.72 189 SER A C 1
ATOM 1508 O O . SER A 1 189 ? -38.434 7.612 38.767 1.00 47.72 189 SER A O 1
ATOM 1510 N N . LYS A 1 190 ? -38.338 5.513 39.577 1.00 47.56 190 LYS A N 1
ATOM 1511 C CA . LYS A 1 190 ? -39.536 5.648 40.398 1.00 47.56 190 LYS A CA 1
ATOM 1512 C C . LYS A 1 190 ? -39.116 6.519 41.568 1.00 47.56 190 LYS A C 1
ATOM 1514 O O . LYS A 1 190 ? -38.430 6.059 42.477 1.00 47.56 190 LYS A O 1
ATOM 1519 N N . SER A 1 191 ? -39.487 7.792 41.494 1.00 42.34 191 SER A N 1
ATOM 1520 C CA . SER A 1 191 ? -39.415 8.723 42.607 1.00 42.34 191 SER A CA 1
ATOM 1521 C C . SER A 1 191 ? -40.083 8.067 43.809 1.00 42.34 191 SER A C 1
ATOM 1523 O O . SER A 1 191 ? -41.299 7.869 43.817 1.00 42.34 191 SER A O 1
ATOM 1525 N N . ILE A 1 192 ? -39.272 7.689 44.794 1.00 44.97 192 ILE A N 1
ATOM 1526 C CA . ILE A 1 192 ? -39.754 7.314 46.115 1.00 44.97 192 ILE A CA 1
ATOM 1527 C C . ILE A 1 192 ? -40.359 8.592 46.693 1.00 44.97 192 ILE A C 1
ATOM 1529 O O . ILE A 1 192 ? -39.640 9.540 47.009 1.00 44.97 192 ILE A O 1
ATOM 1533 N N . VAL A 1 193 ? -41.688 8.636 46.735 1.00 40.75 193 VAL A N 1
ATOM 1534 C CA . VAL A 1 193 ? -42.431 9.613 47.525 1.00 40.75 193 VAL A CA 1
ATOM 1535 C C . VAL A 1 193 ? -42.254 9.171 48.976 1.00 40.75 193 VAL A C 1
ATOM 1537 O O . VAL A 1 193 ? -42.768 8.119 49.354 1.00 40.75 193 VAL A O 1
ATOM 1540 N N . ILE A 1 194 ? -41.433 9.913 49.722 1.00 42.12 194 ILE A N 1
ATOM 1541 C CA . ILE A 1 194 ? -41.368 9.848 51.188 1.00 42.12 194 ILE A CA 1
ATOM 1542 C C . ILE A 1 194 ? -42.454 10.772 51.728 1.00 42.12 194 ILE A C 1
ATOM 1544 O O . ILE A 1 194 ? -42.532 11.912 51.212 1.00 42.12 194 ILE A O 1
#

Foldseek 3Di:
DVVVVVVVVCVVVVVVVVVVVQVDDDPVVLVPDPDPVNCVVVLLVVLLVVLVVLLVVVVVVLVVLLVVLVVVCVVPVDCLSVVSNVLSVVLVVLSVLSVVCSVVVPLVSLVSVLVSLVVLLVVLQVSLVCLVPVVVDPVSPVSSVVSVVSSVSSVVSSVSSVSNSCCSVVPPDPCVPPVVNVVVVPDPPPPPDD

Sequence (194 aa):
MQIFNDFFAKRFFKKNDEFKKRKAMCLVQLAEDESENHFVCCGSLHSYAAIMAFSIFDFMAVFITLTIYAFAAMASPSWTNLGPLSALILSICVYPIGPIAIFQQSSKKLTIYRWRLRIIVVFALIWMLLCLFVQEDTVGIFIALIWLIAAILYTLGSSYCTAALEFLNSYRGYDGADPVVLEQISMPSKSIVI

pLDDT: mean 74.08, std 22.55, range [34.5, 97.31]

Radius of gyration: 25.01 Å; chains: 1; bounding box: 63×51×72 Å

Secondary structure (DSSP, 8-state):
--HHHHHHHHHHHHHHHHHHHTT---GGGGGS--SHHHHHHHHHHHHHHHHHHHHHHHHHHHHHHHHHHHHHHHH---HHHHHHHHHHHHHHHHTTHHHHHHHTT-HHHHHHHHHHHHHHHHHHHHHHHHHHHH--SHHHHHHHHHHHHHHHHHHHHHHHHHHHHHHHHH---GGGT-HHHHHHHHS-------